Protein AF-A0A5N7CAC2-F1 (afdb_monomer_lite)

Sequence (194 aa):
MDQGLPRIPWSSGRLLSDAQRDRKRRMNRASQLRRREALKNSLKSINNRLFHMEQRCLALLPSPSNSLGACTDTSPFTLNDCANNGTSLCDSLNEILGSVCLFKPSQVCTNDHFNQDALIRGVILGWNVLQHEYFTCPIWSILHRIDALLMAGTAVATRLALLRGIHLLLLTARRVFHRGFAQGELNPQNPIAL

Secondary structure (DSSP, 8-state):
---PPP-PPPTTSPPPPHHHHHHHHHHHHHHHHHHHHHHHHHHHHHHHHHHHHHHHHHHHSPPSSS---------TT-----SS----HHHHHHHHHHGGGG--GGGS---HHHHHHHHHHHHHH-GGGGGGSS---HHHHHHHHHIIIIITTS-HHHHHHHHHHHHHHHHHHHHHHHHHHHTSS---------

Foldseek 3Di:
DDPDDDQDADPVNDGDDPVRVVVVVVVVVVVVVVVVVVVVVVVVVVVVVVVVVVVVVVVPDDDPDDDPDDDDPPDPDPPPPPDDDPPDPVNVLCVLLVCLLVDDPVQADPDVVVVLVQLLCCLPVNNVVQVPDPHDRVLSVSLNVCCVSPPVPHDSVVSSVVSVVSSVVSVVVNVVSVVVVVVPPPDPDDDPDD

Organism: Petromyces alliaceus (NCBI:txid209559)

Radius of gyration: 31.68 Å; chains: 1; bounding box: 83×39×100 Å

Structure (mmCIF, N/CA/C/O backbone):
data_AF-A0A5N7CAC2-F1
#
_entry.id   AF-A0A5N7CAC2-F1
#
loop_
_atom_site.group_PDB
_atom_site.id
_atom_site.type_symbol
_atom_site.label_atom_id
_atom_site.label_alt_id
_atom_site.label_comp_id
_atom_site.label_asym_id
_atom_site.label_entity_id
_atom_site.label_seq_id
_atom_site.pdbx_PDB_ins_code
_atom_site.Cartn_x
_atom_site.Cartn_y
_atom_site.Cartn_z
_atom_site.occupancy
_atom_site.B_iso_or_equiv
_atom_site.auth_seq_id
_atom_site.auth_comp_id
_atom_site.auth_asym_id
_atom_site.auth_atom_id
_atom_site.pdbx_PDB_model_num
ATOM 1 N N . MET A 1 1 ? 46.775 19.445 -46.646 1.00 36.19 1 MET A N 1
ATOM 2 C CA . MET A 1 1 ? 47.399 18.741 -45.508 1.00 36.19 1 MET A CA 1
ATOM 3 C C . MET A 1 1 ? 46.290 18.436 -44.518 1.00 36.19 1 MET A C 1
ATOM 5 O O . MET A 1 1 ? 45.836 19.346 -43.843 1.00 36.19 1 MET A O 1
ATOM 9 N N . ASP A 1 2 ? 45.770 17.211 -44.540 1.00 42.97 2 ASP A N 1
ATOM 10 C CA . ASP A 1 2 ? 44.618 16.802 -43.729 1.00 42.97 2 ASP A CA 1
ATOM 11 C C . ASP A 1 2 ? 45.135 16.254 -42.389 1.00 42.97 2 ASP A C 1
ATOM 13 O O . ASP A 1 2 ? 45.654 15.138 -42.316 1.00 42.97 2 ASP A O 1
ATOM 17 N N . GLN A 1 3 ? 45.129 17.089 -41.345 1.00 45.03 3 GLN A N 1
ATOM 18 C CA . GLN A 1 3 ? 45.574 16.691 -40.008 1.00 45.03 3 GLN A CA 1
ATOM 19 C C . GLN A 1 3 ? 44.473 15.861 -39.337 1.00 45.03 3 GLN A C 1
ATOM 21 O O . GLN A 1 3 ? 43.568 16.382 -38.688 1.00 45.03 3 GLN A O 1
ATOM 26 N N . GLY A 1 4 ? 44.545 14.543 -39.530 1.00 52.53 4 GLY A N 1
ATOM 27 C CA . GLY A 1 4 ? 43.629 13.581 -38.928 1.00 52.53 4 GLY A CA 1
ATOM 28 C C . GLY A 1 4 ? 43.717 13.572 -37.399 1.00 52.53 4 GLY A C 1
ATOM 29 O O . GLY A 1 4 ? 44.775 13.314 -36.828 1.00 52.53 4 GLY A O 1
ATOM 30 N N . LEU A 1 5 ? 42.579 13.811 -36.740 1.00 59.50 5 LEU A N 1
ATOM 31 C CA . LEU A 1 5 ? 42.417 13.714 -35.286 1.00 59.50 5 LEU A CA 1
ATOM 32 C C . LEU A 1 5 ? 42.890 12.347 -34.744 1.00 59.50 5 LEU A C 1
ATOM 34 O O . LEU A 1 5 ? 42.626 11.310 -35.371 1.00 59.50 5 LEU A O 1
ATOM 38 N N . PRO A 1 6 ? 43.534 12.311 -33.561 1.00 63.28 6 PRO A N 1
ATOM 39 C CA . PRO A 1 6 ? 44.072 11.083 -32.986 1.00 63.28 6 PRO A CA 1
ATOM 40 C C . PRO A 1 6 ? 42.948 10.077 -32.698 1.00 63.28 6 PRO A C 1
ATOM 42 O O . PRO A 1 6 ? 41.995 10.350 -31.965 1.00 63.28 6 PRO A O 1
ATOM 45 N N . ARG A 1 7 ? 43.047 8.885 -33.299 1.00 66.00 7 ARG A N 1
ATOM 46 C CA . ARG A 1 7 ? 42.072 7.800 -33.118 1.00 66.00 7 ARG A CA 1
ATOM 47 C C . ARG A 1 7 ? 42.322 7.116 -31.782 1.00 66.00 7 ARG A C 1
ATOM 49 O O . ARG A 1 7 ? 43.309 6.404 -31.631 1.00 66.00 7 ARG A O 1
ATOM 56 N N . ILE A 1 8 ? 41.400 7.294 -30.840 1.00 72.00 8 ILE A N 1
ATOM 57 C CA . ILE A 1 8 ? 41.470 6.637 -29.532 1.00 72.00 8 ILE A CA 1
ATOM 58 C C . ILE A 1 8 ? 41.203 5.130 -29.727 1.00 72.00 8 ILE A C 1
ATOM 60 O O . ILE A 1 8 ? 40.140 4.761 -30.248 1.00 72.00 8 ILE A O 1
ATOM 64 N N . PRO A 1 9 ? 42.150 4.247 -29.362 1.00 72.62 9 PRO A N 1
ATOM 65 C CA . PRO A 1 9 ? 41.950 2.807 -29.440 1.00 72.62 9 PRO A CA 1
ATOM 66 C C . PRO A 1 9 ? 40.891 2.348 -28.434 1.00 72.62 9 PRO A C 1
ATOM 68 O O . PRO A 1 9 ? 40.674 2.961 -27.390 1.00 72.62 9 PRO A O 1
ATOM 71 N N . TRP A 1 10 ? 40.212 1.243 -28.749 1.00 66.19 10 TRP A N 1
ATOM 72 C CA . TRP A 1 10 ? 39.372 0.566 -27.757 1.00 66.19 10 TRP A CA 1
ATOM 73 C C . TRP A 1 10 ? 40.256 0.046 -26.613 1.00 66.19 10 TRP A C 1
ATOM 75 O O . TRP A 1 10 ? 41.458 -0.120 -26.799 1.00 66.19 10 TRP A O 1
ATOM 85 N N . SER A 1 11 ? 39.671 -0.299 -25.463 1.00 63.53 11 SER A N 1
ATOM 86 C CA . SER A 1 11 ? 40.394 -0.849 -24.297 1.00 63.53 11 SER A CA 1
ATOM 87 C C . SER A 1 11 ? 41.274 -2.077 -24.602 1.00 63.53 11 SER A C 1
ATOM 89 O O . SER A 1 11 ? 42.196 -2.373 -23.858 1.00 63.53 11 SER A O 1
ATOM 91 N N . SER A 1 12 ? 41.032 -2.762 -25.725 1.00 73.12 12 SER A N 1
ATOM 92 C CA . SER A 1 12 ? 41.838 -3.872 -26.259 1.00 73.12 12 SER A CA 1
ATOM 93 C C . SER A 1 12 ? 43.066 -3.433 -27.089 1.00 73.12 12 SER A C 1
ATOM 95 O O . SER 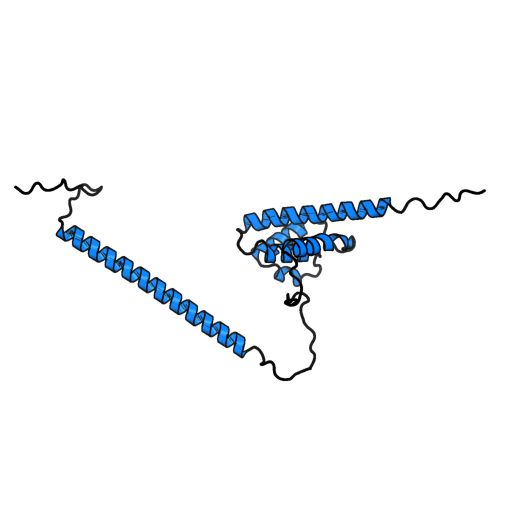A 1 12 ? 43.720 -4.281 -27.688 1.00 73.12 12 SER A O 1
ATOM 97 N N . GLY A 1 13 ? 43.335 -2.134 -27.247 1.00 75.50 13 GLY A N 1
ATOM 98 C CA . GLY A 1 13 ? 44.378 -1.602 -28.142 1.00 75.50 13 GLY A CA 1
ATOM 99 C C . GLY A 1 13 ? 44.017 -1.636 -29.636 1.00 75.50 13 GLY A C 1
ATOM 100 O O . GLY A 1 13 ? 44.745 -1.114 -30.475 1.00 75.50 13 GLY A O 1
ATOM 101 N N . ARG A 1 14 ? 42.866 -2.220 -29.998 1.00 76.56 14 ARG A N 1
ATOM 102 C CA . ARG A 1 14 ? 42.430 -2.373 -31.392 1.00 76.56 14 ARG A CA 1
ATOM 103 C C . ARG A 1 14 ? 41.908 -1.056 -31.973 1.00 76.56 14 ARG A C 1
ATOM 105 O O . ARG A 1 14 ? 40.979 -0.452 -31.429 1.00 76.56 14 ARG A O 1
ATOM 112 N N . LEU A 1 15 ? 42.435 -0.677 -33.137 1.00 79.25 15 LEU A N 1
ATOM 113 C CA . LEU A 1 15 ? 41.953 0.448 -33.938 1.00 79.25 15 LEU A CA 1
ATOM 114 C C . LEU A 1 15 ? 40.985 -0.049 -35.016 1.00 79.25 15 LEU A C 1
ATOM 116 O O . LEU A 1 15 ? 41.337 -0.856 -35.870 1.00 79.25 15 LEU A O 1
ATOM 120 N N . LEU A 1 16 ? 39.743 0.433 -34.970 1.00 74.31 16 LEU A N 1
ATOM 121 C CA . LEU A 1 16 ? 38.757 0.180 -36.020 1.00 74.31 16 LEU A CA 1
ATOM 122 C C . LEU A 1 16 ? 38.851 1.270 -37.091 1.00 74.31 16 LEU A C 1
ATOM 124 O O . LEU A 1 16 ? 38.840 2.469 -36.772 1.00 74.31 16 LEU A O 1
ATOM 128 N N . SER A 1 17 ? 38.860 0.846 -38.356 1.00 83.81 17 SER A N 1
ATOM 129 C CA . SER A 1 17 ? 38.659 1.750 -39.496 1.00 83.81 17 SER A CA 1
ATOM 130 C C . SER A 1 17 ? 37.300 2.453 -39.392 1.00 83.81 17 SER A C 1
ATOM 132 O O . SER A 1 17 ? 36.389 1.971 -38.705 1.00 83.81 17 SER A O 1
ATOM 134 N N . ASP A 1 18 ? 37.141 3.595 -40.063 1.00 81.25 18 ASP A N 1
ATOM 135 C CA . ASP A 1 18 ? 35.872 4.338 -40.006 1.00 81.25 18 ASP A CA 1
ATOM 136 C C . ASP A 1 18 ? 34.727 3.504 -40.582 1.00 81.25 18 ASP A C 1
ATOM 138 O O . ASP A 1 18 ? 33.688 3.368 -39.939 1.00 81.25 18 ASP A O 1
ATOM 142 N N . ALA A 1 19 ? 34.975 2.783 -41.681 1.00 85.62 19 ALA A N 1
ATOM 143 C CA . ALA A 1 19 ? 34.010 1.858 -42.272 1.00 85.62 19 ALA A CA 1
ATOM 144 C C . ALA A 1 19 ? 33.516 0.782 -41.280 1.00 85.62 19 ALA A C 1
ATOM 146 O O . ALA A 1 19 ? 32.321 0.468 -41.225 1.00 85.62 19 ALA A O 1
ATOM 147 N N . GLN A 1 20 ? 34.407 0.227 -40.448 1.00 86.69 20 GLN A N 1
ATOM 148 C CA . GLN A 1 20 ? 34.033 -0.756 -39.424 1.00 86.69 20 GLN A CA 1
ATOM 149 C C . GLN A 1 20 ? 33.243 -0.125 -38.269 1.00 86.69 20 GLN A C 1
ATOM 151 O O . GLN A 1 20 ? 32.284 -0.734 -37.779 1.00 86.69 20 GLN A O 1
ATOM 156 N N . ARG A 1 21 ? 33.608 1.090 -37.837 1.00 84.44 21 ARG A N 1
ATOM 157 C CA . ARG A 1 21 ? 32.850 1.838 -36.820 1.00 84.44 21 ARG A CA 1
ATOM 158 C C . ARG A 1 21 ? 31.453 2.177 -37.317 1.00 84.44 21 ARG A C 1
ATOM 160 O O . ARG A 1 21 ? 30.490 1.956 -36.582 1.00 84.44 21 ARG A O 1
ATOM 167 N N . ASP A 1 22 ? 31.324 2.613 -38.561 1.00 86.62 22 ASP A N 1
ATOM 168 C CA . ASP A 1 22 ? 30.036 2.945 -39.163 1.00 86.62 22 ASP A CA 1
ATOM 169 C C . ASP A 1 22 ? 29.161 1.712 -39.348 1.00 86.62 22 ASP A C 1
ATOM 171 O O . ASP A 1 22 ? 27.967 1.747 -39.039 1.00 86.62 22 ASP A O 1
ATOM 175 N N . ARG A 1 23 ? 29.741 0.573 -39.747 1.00 89.75 23 ARG A N 1
ATOM 176 C CA . ARG A 1 23 ? 29.025 -0.710 -39.757 1.00 89.75 23 ARG A CA 1
ATOM 177 C C . ARG A 1 23 ? 28.530 -1.084 -38.357 1.00 89.75 23 ARG A C 1
ATOM 179 O O . ARG A 1 23 ? 27.358 -1.425 -38.202 1.00 89.75 23 ARG A O 1
ATOM 186 N N . LYS A 1 24 ? 29.371 -0.969 -37.322 1.00 90.75 24 LYS A N 1
ATOM 187 C CA . LYS A 1 24 ? 28.983 -1.255 -35.928 1.00 90.75 24 LYS A CA 1
ATOM 188 C C . LYS A 1 24 ? 27.881 -0.314 -35.435 1.00 90.75 24 LYS A C 1
ATOM 190 O O . LYS A 1 24 ? 26.929 -0.774 -34.809 1.00 90.75 24 LYS A O 1
ATOM 195 N N . ARG A 1 25 ? 27.967 0.982 -35.749 1.00 91.81 25 ARG A N 1
ATOM 196 C CA . ARG A 1 25 ? 26.941 1.984 -35.415 1.00 91.81 25 ARG A CA 1
ATOM 197 C C . ARG A 1 25 ? 25.612 1.662 -36.092 1.00 91.81 25 ARG A C 1
ATOM 199 O O . ARG A 1 25 ? 24.595 1.644 -35.404 1.00 91.81 25 ARG A O 1
ATOM 206 N N . ARG A 1 26 ? 25.615 1.344 -37.392 1.00 94.19 26 ARG A N 1
ATOM 207 C CA . ARG A 1 26 ? 24.411 0.917 -38.130 1.00 94.19 26 ARG A CA 1
ATOM 208 C C . ARG A 1 26 ? 23.778 -0.324 -37.503 1.00 94.19 26 ARG A C 1
ATOM 210 O O . ARG A 1 26 ? 22.580 -0.322 -37.236 1.00 94.19 26 ARG A O 1
ATOM 217 N N . MET A 1 27 ? 24.584 -1.335 -37.183 1.00 92.75 27 MET A N 1
ATOM 218 C CA . MET A 1 27 ? 24.107 -2.554 -36.521 1.00 92.75 27 MET A CA 1
ATOM 219 C C . MET A 1 27 ? 23.530 -2.283 -35.128 1.00 92.75 27 MET A C 1
ATOM 221 O O . MET A 1 27 ? 22.486 -2.834 -34.782 1.00 92.75 27 MET A O 1
ATOM 225 N N . ASN A 1 28 ? 24.167 -1.414 -34.339 1.00 94.88 28 ASN A N 1
ATOM 226 C CA . ASN A 1 28 ? 23.666 -1.034 -33.020 1.00 94.88 28 ASN A CA 1
ATOM 227 C C . ASN A 1 28 ? 22.327 -0.289 -33.133 1.00 94.88 28 ASN A C 1
ATOM 229 O O . ASN A 1 28 ? 21.365 -0.667 -32.471 1.00 94.88 28 ASN A O 1
ATOM 233 N N . ARG A 1 29 ? 22.223 0.684 -34.051 1.00 96.00 29 ARG A N 1
ATOM 234 C CA . ARG A 1 29 ? 20.964 1.392 -34.338 1.00 96.00 29 ARG A CA 1
ATOM 235 C C . ARG A 1 29 ? 19.856 0.416 -34.742 1.00 96.00 29 ARG A C 1
ATOM 237 O O . ARG A 1 29 ? 18.781 0.448 -34.155 1.00 96.00 29 ARG A O 1
ATOM 244 N N . ALA A 1 30 ? 20.128 -0.506 -35.666 1.00 95.44 30 ALA A N 1
ATOM 245 C CA . ALA A 1 30 ? 19.160 -1.519 -36.090 1.00 95.44 30 ALA A CA 1
ATOM 246 C C . ALA A 1 30 ? 18.750 -2.473 -34.951 1.00 95.44 30 ALA A C 1
ATOM 248 O O . ALA A 1 30 ? 17.591 -2.869 -34.851 1.00 95.44 30 ALA A O 1
ATOM 249 N N . SER A 1 31 ? 19.682 -2.849 -34.071 1.00 94.69 31 SER A N 1
ATOM 250 C CA . SER A 1 31 ? 19.390 -3.671 -32.888 1.00 94.69 31 SER A CA 1
ATOM 251 C C . SER A 1 31 ? 18.501 -2.931 -31.884 1.00 94.69 31 SER A C 1
ATOM 253 O O . SER A 1 31 ? 17.497 -3.473 -31.426 1.00 94.69 31 SER A O 1
ATOM 255 N N . GLN A 1 32 ? 18.816 -1.666 -31.594 1.00 95.56 32 GLN A N 1
ATOM 256 C CA . GLN A 1 32 ? 18.012 -0.822 -30.710 1.00 95.56 32 GLN A CA 1
ATOM 257 C C . GLN A 1 32 ? 16.602 -0.596 -31.262 1.00 95.56 32 GLN A C 1
ATOM 259 O O . GLN A 1 32 ? 15.639 -0.703 -30.506 1.00 95.56 32 GLN A O 1
ATOM 264 N N . LEU A 1 33 ? 16.471 -0.351 -32.569 1.00 96.19 33 LEU A N 1
ATOM 265 C CA . LEU A 1 33 ? 15.172 -0.236 -33.234 1.00 96.19 33 LEU A CA 1
ATOM 266 C C . LEU A 1 33 ? 14.353 -1.522 -33.084 1.00 96.19 33 LEU A C 1
ATOM 268 O O . LEU A 1 33 ? 13.213 -1.460 -32.637 1.00 96.19 33 LEU A O 1
ATOM 272 N N . ARG A 1 34 ? 14.950 -2.693 -33.347 1.00 96.38 34 ARG A N 1
ATOM 273 C CA . ARG A 1 34 ? 14.271 -3.988 -33.171 1.00 96.38 34 ARG A CA 1
ATOM 274 C C . ARG A 1 34 ? 13.808 -4.227 -31.736 1.00 96.38 34 ARG A C 1
ATOM 276 O O . ARG A 1 34 ? 12.695 -4.697 -31.536 1.00 96.38 34 ARG A O 1
ATOM 283 N N . ARG A 1 35 ? 14.622 -3.873 -30.735 1.00 95.06 35 ARG A N 1
ATOM 284 C CA . ARG A 1 35 ? 14.230 -3.988 -29.318 1.00 95.06 35 ARG A CA 1
ATOM 285 C C . ARG A 1 35 ? 13.052 -3.080 -28.975 1.00 95.06 35 ARG A C 1
ATOM 287 O O . ARG A 1 35 ? 12.133 -3.522 -28.297 1.00 95.06 35 ARG A O 1
ATOM 294 N N . ARG A 1 36 ? 13.064 -1.833 -29.454 1.00 95.94 36 ARG A N 1
ATOM 295 C CA . ARG A 1 36 ? 11.954 -0.890 -29.243 1.00 95.94 36 ARG A CA 1
ATOM 296 C C . ARG A 1 36 ? 10.669 -1.382 -29.902 1.00 95.94 36 ARG A C 1
ATOM 298 O O . ARG A 1 36 ? 9.622 -1.342 -29.266 1.00 95.94 36 ARG A O 1
ATOM 305 N N . GLU A 1 37 ? 10.759 -1.901 -31.123 1.00 97.12 37 GLU A N 1
ATOM 306 C CA . GLU A 1 37 ? 9.599 -2.446 -31.831 1.00 97.12 37 GLU A CA 1
ATOM 307 C C . GLU A 1 37 ? 9.050 -3.700 -31.137 1.00 97.12 37 GLU A C 1
ATOM 309 O O . GLU A 1 37 ? 7.846 -3.820 -30.938 1.00 97.12 37 GLU A O 1
ATOM 314 N N . ALA A 1 38 ? 9.922 -4.600 -30.668 1.00 96.12 38 ALA A N 1
ATOM 315 C CA . ALA A 1 38 ? 9.511 -5.769 -29.892 1.00 96.12 38 ALA A CA 1
ATOM 316 C C . ALA A 1 38 ? 8.786 -5.376 -28.592 1.00 96.12 38 ALA A C 1
ATOM 318 O O . ALA A 1 38 ? 7.745 -5.949 -28.271 1.00 96.12 38 ALA A O 1
ATOM 319 N N . LEU A 1 39 ? 9.290 -4.367 -27.872 1.00 95.12 39 LEU A N 1
ATOM 320 C CA . LEU A 1 39 ? 8.632 -3.837 -26.674 1.00 95.12 39 LEU A CA 1
ATOM 321 C C . LEU A 1 39 ? 7.270 -3.218 -27.001 1.00 95.12 39 LEU A C 1
ATOM 323 O O . LEU A 1 39 ? 6.287 -3.517 -26.329 1.00 95.12 39 LEU A O 1
ATOM 327 N N . LYS A 1 40 ? 7.188 -2.408 -28.060 1.00 96.94 40 LYS A N 1
ATOM 328 C CA . LYS A 1 40 ? 5.934 -1.805 -28.527 1.00 96.94 40 LYS A CA 1
ATOM 329 C C . LYS A 1 40 ? 4.897 -2.869 -28.896 1.00 96.94 40 LYS A C 1
ATOM 331 O O . LYS A 1 40 ? 3.740 -2.760 -28.498 1.00 96.94 40 LYS A O 1
ATOM 336 N N . ASN A 1 41 ? 5.317 -3.918 -29.600 1.00 96.94 41 ASN A N 1
ATOM 337 C CA . ASN A 1 41 ? 4.456 -5.041 -29.964 1.00 96.94 41 ASN A CA 1
ATOM 338 C C . ASN A 1 41 ? 3.996 -5.832 -28.736 1.00 96.94 41 ASN A C 1
ATOM 340 O O . ASN A 1 41 ? 2.827 -6.208 -28.659 1.00 96.94 41 ASN A O 1
ATOM 344 N N . SER A 1 42 ? 4.877 -6.027 -27.752 1.00 95.50 42 SER A N 1
ATOM 345 C CA . SER A 1 42 ? 4.523 -6.654 -26.475 1.00 95.50 42 SER A CA 1
ATOM 346 C C . SER A 1 42 ? 3.473 -5.836 -25.717 1.00 95.50 42 SER A C 1
ATOM 348 O O . SER A 1 42 ? 2.436 -6.374 -25.338 1.00 95.50 42 SER A O 1
ATOM 350 N N . LEU A 1 43 ? 3.670 -4.518 -25.590 1.00 96.44 43 LEU A N 1
ATOM 351 C CA . LEU A 1 43 ? 2.697 -3.621 -24.954 1.00 96.44 43 LEU A CA 1
ATOM 352 C C . LEU A 1 43 ? 1.347 -3.639 -25.672 1.00 96.44 43 LEU A C 1
ATOM 354 O O . LEU A 1 43 ? 0.310 -3.749 -25.026 1.00 96.44 43 LEU A O 1
ATOM 358 N N . LYS A 1 44 ? 1.352 -3.593 -27.008 1.00 96.25 44 LYS A N 1
ATOM 359 C CA . LYS A 1 44 ? 0.125 -3.692 -27.806 1.00 96.25 44 LYS A CA 1
ATOM 360 C C . LYS A 1 44 ? -0.593 -5.023 -27.570 1.00 96.25 44 LYS A C 1
ATOM 362 O O . LYS A 1 44 ? -1.806 -5.036 -27.403 1.00 96.25 44 LYS A O 1
ATOM 367 N N . SER A 1 45 ? 0.150 -6.129 -27.514 1.00 96.38 45 SER A N 1
ATOM 368 C CA . SER A 1 45 ? -0.399 -7.457 -27.217 1.00 96.38 45 SER A CA 1
ATOM 369 C C . SER A 1 45 ? -1.028 -7.518 -25.822 1.00 96.38 45 SER A C 1
ATOM 371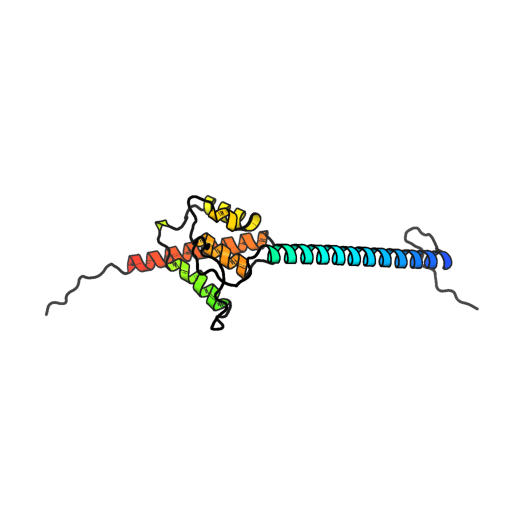 O O . SER A 1 45 ? -2.161 -7.975 -25.679 1.00 96.38 45 SER A O 1
ATOM 373 N N . ILE A 1 46 ? -0.339 -7.000 -24.801 1.00 96.44 46 ILE A N 1
ATOM 374 C CA . ILE A 1 46 ? -0.850 -6.950 -23.425 1.00 96.44 46 ILE A CA 1
ATOM 375 C C . ILE A 1 46 ? -2.108 -6.081 -23.344 1.00 96.44 46 ILE A C 1
ATOM 377 O O . ILE A 1 46 ? -3.107 -6.536 -22.795 1.00 96.44 46 ILE A O 1
ATOM 381 N N . ASN A 1 47 ? -2.101 -4.886 -23.941 1.00 94.88 47 ASN A N 1
ATOM 382 C CA . ASN A 1 47 ? -3.269 -4.003 -23.964 1.00 94.88 47 ASN A CA 1
ATOM 383 C C . ASN A 1 47 ? -4.467 -4.657 -24.657 1.00 94.88 47 ASN A C 1
ATOM 385 O O . ASN A 1 47 ? -5.571 -4.617 -24.128 1.00 94.88 47 ASN A O 1
ATOM 389 N N . ASN A 1 48 ? -4.252 -5.324 -25.794 1.00 95.19 48 ASN A N 1
ATOM 390 C CA . ASN A 1 48 ? -5.320 -6.049 -26.481 1.00 95.19 48 ASN A CA 1
ATOM 391 C C . ASN A 1 48 ? -5.883 -7.183 -25.615 1.00 95.19 48 ASN A C 1
ATOM 393 O O . ASN A 1 48 ? -7.093 -7.389 -25.568 1.00 95.19 48 ASN A O 1
ATOM 397 N N . ARG A 1 49 ? -5.017 -7.921 -24.909 1.00 95.94 49 ARG A N 1
ATOM 398 C CA . ARG A 1 49 ? -5.455 -8.969 -23.979 1.00 95.94 49 ARG A CA 1
ATOM 399 C C . ARG A 1 49 ? -6.271 -8.386 -22.830 1.00 95.94 49 ARG A C 1
ATOM 401 O O . ARG A 1 49 ? -7.308 -8.953 -22.510 1.00 95.94 49 ARG A O 1
ATOM 408 N N . LEU A 1 50 ? -5.830 -7.272 -22.247 1.00 94.94 50 LEU A N 1
ATOM 409 C CA . LEU A 1 50 ? -6.544 -6.589 -21.170 1.00 94.94 50 LEU A CA 1
ATOM 410 C C . LEU A 1 50 ? -7.918 -6.118 -21.641 1.00 94.94 50 LEU A C 1
ATOM 412 O O . LEU A 1 50 ? -8.909 -6.467 -21.012 1.00 94.94 50 LEU A O 1
ATOM 416 N N . PHE A 1 51 ? -7.981 -5.462 -22.800 1.00 94.69 51 PHE A N 1
ATOM 417 C CA . PHE A 1 51 ? -9.238 -5.057 -23.423 1.00 94.69 51 PHE A CA 1
ATOM 418 C C . PHE A 1 51 ? -10.188 -6.248 -23.621 1.00 94.69 51 PHE A C 1
ATOM 420 O O . PHE A 1 51 ? -11.356 -6.183 -23.259 1.00 94.69 51 PHE A O 1
ATOM 427 N N . HIS A 1 52 ? -9.700 -7.385 -24.127 1.00 92.25 52 HIS A N 1
ATOM 428 C CA . HIS A 1 52 ? -10.538 -8.578 -24.272 1.00 92.25 52 HIS A CA 1
ATOM 429 C C . HIS A 1 52 ? -11.008 -9.166 -22.937 1.00 92.25 52 HIS A C 1
ATOM 431 O O . HIS A 1 52 ? -12.135 -9.654 -22.861 1.00 92.25 52 HIS A O 1
ATOM 437 N N . MET A 1 53 ? -10.166 -9.157 -21.900 1.00 91.25 53 MET A N 1
ATOM 438 C CA . MET A 1 53 ? -10.577 -9.589 -20.562 1.00 91.25 53 MET A CA 1
ATOM 439 C C . MET A 1 53 ? -11.655 -8.662 -20.001 1.00 91.25 53 MET A C 1
ATOM 441 O O . MET A 1 53 ? -12.663 -9.153 -19.510 1.00 91.25 53 MET A O 1
ATOM 445 N N . GLU A 1 54 ? -11.479 -7.349 -20.138 1.00 89.25 54 GLU A N 1
ATOM 446 C CA . GLU A 1 54 ? -12.451 -6.342 -19.713 1.00 89.25 54 GLU A CA 1
ATOM 447 C C . GLU A 1 54 ? -13.799 -6.543 -20.411 1.00 89.25 54 GLU A C 1
ATOM 449 O O . GLU A 1 54 ? -14.821 -6.664 -19.743 1.00 89.25 54 GLU A O 1
ATOM 454 N N . GLN A 1 55 ? -13.802 -6.700 -21.738 1.00 89.19 55 GLN A N 1
ATOM 455 C CA . GLN A 1 55 ? -15.022 -6.976 -22.502 1.00 89.19 55 GLN A CA 1
ATOM 456 C C . GLN A 1 55 ? -15.717 -8.267 -22.051 1.00 89.19 55 GLN A C 1
ATOM 458 O O . GLN A 1 55 ? -16.941 -8.313 -21.966 1.00 89.19 55 GLN A O 1
ATOM 463 N N . ARG A 1 56 ? -14.955 -9.319 -21.720 1.00 89.56 56 ARG A N 1
ATOM 464 C CA . ARG A 1 56 ? -15.527 -10.563 -21.182 1.00 89.56 56 ARG A CA 1
ATOM 465 C C . ARG A 1 56 ? -16.119 -10.370 -19.792 1.00 89.56 56 ARG A C 1
ATOM 467 O O . ARG A 1 56 ? -17.205 -10.872 -19.545 1.00 89.56 56 ARG A O 1
ATOM 474 N N . CYS A 1 57 ? -15.440 -9.646 -18.905 1.00 83.06 57 CYS A N 1
ATOM 475 C CA . CYS A 1 57 ? -15.972 -9.333 -17.582 1.00 83.06 57 CYS A CA 1
ATOM 476 C C . CYS A 1 57 ? -17.262 -8.511 -17.687 1.00 83.06 57 CYS A C 1
ATOM 478 O O . CYS A 1 57 ? -18.238 -8.838 -17.022 1.00 83.06 57 CYS A O 1
ATOM 480 N N . LEU A 1 58 ? -17.296 -7.507 -18.568 1.00 83.12 58 LEU A N 1
ATOM 481 C CA . LEU A 1 58 ? -18.492 -6.702 -18.821 1.00 83.12 58 LEU A CA 1
ATOM 482 C C . LEU A 1 58 ? -19.644 -7.532 -19.400 1.00 83.12 58 LEU A C 1
ATOM 484 O O . LEU A 1 58 ? -20.783 -7.327 -19.006 1.00 83.12 58 LEU A O 1
ATOM 488 N N . ALA A 1 59 ? -19.365 -8.501 -20.276 1.00 80.56 59 ALA A N 1
ATOM 489 C CA . ALA A 1 59 ? -20.387 -9.397 -20.822 1.00 80.56 59 ALA A CA 1
ATOM 490 C C . ALA A 1 59 ? -20.965 -10.382 -19.786 1.00 80.56 59 ALA A C 1
ATOM 492 O O . ALA A 1 59 ? -22.068 -10.890 -19.973 1.00 80.56 59 ALA A O 1
ATOM 493 N N . LEU A 1 60 ? -20.218 -10.676 -18.718 1.00 82.06 60 LEU A N 1
ATOM 494 C CA . LEU A 1 60 ? -20.672 -11.519 -17.608 1.00 82.06 60 LEU A CA 1
ATOM 495 C C . LEU A 1 60 ? -21.435 -10.726 -16.539 1.00 82.06 60 LEU A C 1
ATOM 497 O O . LEU A 1 60 ? -22.108 -11.331 -15.705 1.00 82.06 60 LEU A O 1
ATOM 501 N N . LEU A 1 61 ? -21.342 -9.394 -16.554 1.00 69.38 61 LEU A N 1
ATOM 502 C CA . LEU A 1 61 ? -22.155 -8.545 -15.695 1.00 69.38 61 LEU A CA 1
ATOM 503 C C . LEU A 1 61 ? -23.562 -8.427 -16.305 1.00 69.38 61 LEU A C 1
ATOM 505 O O . LEU A 1 61 ? -23.694 -8.068 -17.477 1.00 69.38 61 LEU A O 1
ATOM 509 N N . PRO A 1 62 ? -24.632 -8.725 -15.549 1.00 57.69 62 PRO A N 1
ATOM 510 C CA . PRO A 1 62 ? -25.989 -8.536 -16.040 1.00 57.69 62 PRO A CA 1
ATOM 511 C C . PRO A 1 62 ? -26.242 -7.051 -16.338 1.00 57.69 62 PRO A C 1
ATOM 513 O O . PRO A 1 62 ? -25.912 -6.175 -15.538 1.00 57.69 62 PRO A O 1
ATOM 516 N N . SER A 1 63 ? -26.827 -6.771 -17.507 1.00 52.88 63 SER A N 1
ATOM 517 C CA . SER A 1 63 ? -27.229 -5.420 -17.913 1.00 52.88 63 SER A CA 1
ATOM 518 C C . SER A 1 63 ? -28.209 -4.829 -16.885 1.00 52.88 63 SER A C 1
ATOM 520 O O . SER A 1 63 ? -29.107 -5.552 -16.439 1.00 52.88 63 SER A O 1
ATOM 522 N N . PRO A 1 64 ? -28.101 -3.539 -16.512 1.00 52.97 64 PRO A N 1
ATOM 523 C CA . PRO A 1 64 ? -29.001 -2.906 -15.559 1.00 52.97 64 PRO A CA 1
ATOM 524 C C . PRO A 1 64 ? -30.339 -2.584 -16.239 1.00 52.97 64 PRO A C 1
ATOM 526 O O . PRO A 1 64 ? -30.673 -1.432 -16.494 1.00 52.97 64 PRO A O 1
ATOM 529 N N . SER A 1 65 ? -31.126 -3.609 -16.550 1.00 48.88 65 SER A N 1
ATOM 530 C CA . SER A 1 65 ? -32.549 -3.439 -16.818 1.00 48.88 65 SER 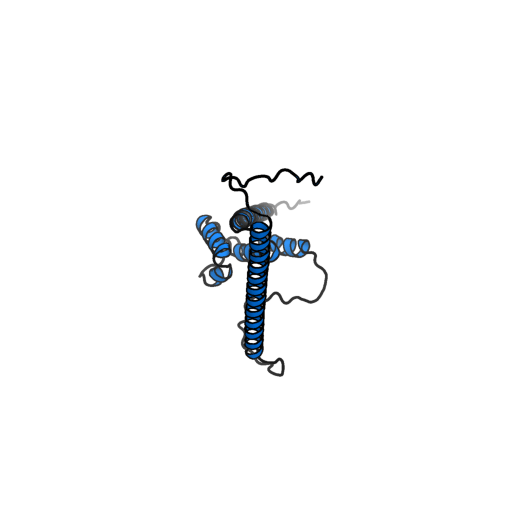A CA 1
ATOM 531 C C . SER A 1 65 ? -33.334 -4.600 -16.221 1.00 48.88 65 SER A C 1
ATOM 533 O O . SER A 1 65 ? -33.374 -5.696 -16.773 1.00 48.88 65 SER A O 1
ATOM 535 N N . ASN A 1 66 ? -33.993 -4.271 -15.111 1.00 48.75 66 ASN A N 1
ATOM 536 C CA . ASN A 1 66 ? -35.114 -4.961 -14.480 1.00 48.75 66 ASN A CA 1
ATOM 537 C C . ASN A 1 66 ? -34.825 -6.295 -13.777 1.00 48.75 66 ASN A C 1
ATOM 539 O O . ASN A 1 66 ? -35.209 -7.354 -14.257 1.00 48.75 66 ASN A O 1
ATOM 543 N N . SER A 1 67 ? -34.336 -6.218 -12.538 1.00 41.00 67 SER A N 1
ATOM 544 C CA . SER A 1 67 ? -34.835 -7.107 -11.480 1.00 41.00 67 SER A CA 1
ATOM 545 C C . SER A 1 67 ? -34.615 -6.496 -10.097 1.00 41.00 67 SER A C 1
ATOM 547 O O . SER A 1 67 ? -33.571 -6.653 -9.468 1.00 41.00 67 SER A O 1
ATOM 549 N N . LEU A 1 68 ? -35.652 -5.814 -9.614 1.00 47.22 68 LEU A N 1
ATOM 550 C CA . LEU A 1 68 ? -35.956 -5.733 -8.193 1.00 47.22 68 LEU A CA 1
ATOM 551 C C . LEU A 1 68 ? -36.247 -7.175 -7.735 1.00 47.22 68 LEU A C 1
ATOM 553 O O . LEU A 1 68 ? -37.314 -7.709 -8.021 1.00 47.22 68 LEU A O 1
ATOM 557 N N . GLY A 1 69 ? -35.268 -7.848 -7.133 1.00 36.09 69 GLY A N 1
ATOM 558 C CA . GLY A 1 69 ? -35.400 -9.251 -6.739 1.00 36.09 69 GLY A CA 1
ATOM 559 C C . GLY A 1 69 ? -34.179 -9.722 -5.966 1.00 36.09 69 GLY A C 1
ATOM 560 O O . GLY A 1 69 ? -33.092 -9.841 -6.515 1.00 36.09 69 GLY A O 1
ATOM 561 N N . ALA A 1 70 ? -34.375 -9.919 -4.671 1.00 44.59 70 ALA A N 1
ATOM 562 C CA . ALA A 1 70 ? -33.368 -10.198 -3.668 1.00 44.59 70 ALA A CA 1
ATOM 563 C C . ALA A 1 70 ? -32.521 -11.458 -3.924 1.00 44.59 70 ALA A C 1
ATOM 565 O O . ALA A 1 70 ? -33.050 -12.540 -4.155 1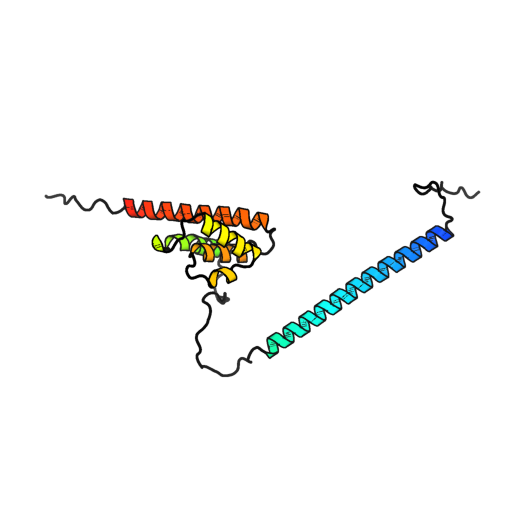.00 44.59 70 ALA A O 1
ATOM 566 N N . CYS A 1 71 ? -31.219 -11.327 -3.690 1.00 32.09 71 CYS A N 1
ATOM 567 C CA . CYS A 1 71 ? -30.460 -12.264 -2.867 1.00 32.09 71 CYS A CA 1
ATOM 568 C C . CYS A 1 71 ? -29.313 -11.480 -2.218 1.00 32.09 71 CYS A C 1
ATOM 570 O O . CYS A 1 71 ? -28.362 -11.041 -2.862 1.00 32.09 71 CYS A O 1
ATOM 572 N N . THR A 1 72 ? -29.496 -11.206 -0.932 1.00 47.16 72 THR A N 1
ATOM 573 C CA . THR A 1 72 ? -28.535 -10.567 -0.043 1.00 47.16 72 THR A CA 1
ATOM 574 C C . THR A 1 72 ? -27.352 -11.499 0.169 1.00 47.16 72 THR A C 1
ATOM 576 O O . THR A 1 72 ? -27.476 -12.453 0.920 1.00 47.16 72 THR A O 1
ATOM 579 N N . ASP A 1 73 ? -26.230 -11.198 -0.472 1.00 34.41 73 ASP A N 1
ATOM 580 C CA . ASP A 1 73 ? -24.884 -11.561 -0.009 1.00 34.41 73 ASP A CA 1
ATOM 581 C C . ASP A 1 73 ? -23.916 -10.448 -0.441 1.00 34.41 73 ASP A C 1
ATOM 583 O O . ASP A 1 73 ? -22.886 -10.639 -1.087 1.00 34.41 73 ASP A O 1
ATOM 587 N N . THR A 1 74 ? -24.298 -9.210 -0.121 1.00 38.59 74 THR A N 1
ATOM 588 C CA . THR A 1 74 ? -23.422 -8.050 -0.255 1.00 38.59 74 THR A CA 1
ATOM 589 C C . THR A 1 74 ? -22.487 -8.035 0.945 1.00 38.59 74 THR A C 1
ATOM 591 O O . THR A 1 74 ? -22.860 -7.648 2.050 1.00 38.59 74 THR A O 1
ATOM 594 N N . SER A 1 75 ? -21.258 -8.487 0.702 1.00 44.28 75 SER A N 1
ATOM 595 C CA . SER A 1 75 ? -20.089 -8.199 1.532 1.00 44.28 75 SER A CA 1
ATOM 596 C C . SER A 1 75 ? -20.132 -6.745 2.039 1.00 44.28 75 SER A C 1
ATOM 598 O O . SER A 1 75 ? -20.323 -5.837 1.227 1.00 44.28 75 SER A O 1
ATOM 600 N N . PRO A 1 76 ? -19.929 -6.478 3.341 1.00 40.94 76 PRO A N 1
ATOM 601 C CA . PRO A 1 76 ? -20.147 -5.158 3.939 1.00 40.94 76 PRO A CA 1
ATOM 602 C C . PRO A 1 76 ? -19.088 -4.097 3.568 1.00 40.94 76 PRO A C 1
ATOM 604 O O . PRO A 1 76 ? -18.942 -3.102 4.270 1.00 40.94 76 PRO A O 1
ATOM 607 N N . PHE A 1 77 ? -18.330 -4.275 2.480 1.00 39.56 77 PHE A N 1
ATOM 608 C CA . PHE A 1 77 ? -17.197 -3.410 2.131 1.00 39.56 77 PHE A CA 1
ATOM 609 C C . PHE A 1 77 ? -17.174 -2.929 0.676 1.00 39.56 77 PHE A C 1
ATOM 611 O O . PHE A 1 77 ? -16.109 -2.582 0.162 1.00 39.56 77 PHE A O 1
ATOM 618 N N . THR A 1 78 ? -18.319 -2.846 -0.005 1.00 38.66 78 THR A N 1
ATOM 619 C CA . THR A 1 78 ? -18.379 -2.038 -1.229 1.00 38.66 78 THR A CA 1
ATOM 620 C C . THR A 1 78 ? -18.330 -0.565 -0.852 1.00 38.66 78 THR A C 1
ATOM 622 O O . THR A 1 78 ? -19.303 0.003 -0.362 1.00 38.66 78 THR A O 1
ATOM 625 N N . LEU A 1 79 ? -17.162 0.029 -1.086 1.00 47.75 79 LEU A N 1
ATOM 626 C CA . LEU A 1 79 ? -16.908 1.460 -1.127 1.00 47.75 79 LEU A CA 1
ATOM 627 C C . LEU A 1 79 ? -17.765 2.067 -2.249 1.00 47.75 79 LEU A C 1
ATOM 629 O O . LEU A 1 79 ? -17.302 2.246 -3.370 1.00 47.75 79 LEU A O 1
ATOM 633 N N . ASN A 1 80 ? -19.045 2.285 -1.969 1.00 46.09 80 ASN A N 1
ATOM 634 C CA . ASN A 1 80 ? -19.962 2.965 -2.869 1.00 46.09 80 ASN A CA 1
ATOM 635 C C . ASN A 1 80 ? -20.756 4.018 -2.099 1.00 46.09 80 ASN A C 1
ATOM 637 O O . ASN A 1 80 ? -21.979 3.984 -2.064 1.00 46.09 80 ASN A O 1
ATOM 641 N N . ASP A 1 81 ? -20.018 4.948 -1.497 1.00 41.78 81 ASP A N 1
ATOM 642 C CA . ASP A 1 81 ? -20.527 6.279 -1.174 1.00 41.78 81 ASP A CA 1
ATOM 643 C C . ASP A 1 81 ? -19.748 7.295 -2.013 1.00 41.78 81 ASP A C 1
ATOM 645 O O . ASP A 1 81 ? -18.945 8.101 -1.551 1.00 41.78 81 ASP A O 1
ATOM 649 N N . CYS A 1 82 ? -19.959 7.200 -3.325 1.00 39.34 82 CYS A N 1
ATOM 650 C CA . CYS A 1 82 ? -19.589 8.232 -4.283 1.00 39.34 82 CYS A CA 1
ATOM 651 C C . CYS A 1 82 ? -20.745 9.238 -4.396 1.00 39.34 82 CYS A C 1
ATOM 653 O O . CYS A 1 82 ? -21.249 9.467 -5.492 1.00 39.34 82 CYS A O 1
ATOM 655 N N . ALA A 1 83 ? -21.225 9.793 -3.282 1.00 43.09 83 ALA A N 1
ATOM 656 C CA . ALA A 1 83 ? -22.176 10.897 -3.308 1.00 43.09 83 ALA A CA 1
ATOM 657 C C . ALA A 1 83 ? -22.161 11.673 -1.983 1.00 43.09 83 ALA A C 1
ATOM 659 O O . ALA A 1 83 ? -22.763 11.262 -0.999 1.00 43.09 83 ALA A O 1
ATOM 660 N N . ASN A 1 84 ? -21.569 12.867 -2.057 1.00 44.84 84 ASN A N 1
ATOM 661 C CA . ASN A 1 84 ? -21.773 14.032 -1.192 1.00 44.84 84 ASN A CA 1
ATOM 662 C C . ASN A 1 84 ? -20.738 14.291 -0.086 1.00 44.84 84 ASN A C 1
ATOM 664 O O . ASN A 1 84 ? -20.662 13.615 0.932 1.00 44.84 84 ASN A O 1
ATOM 668 N N . ASN A 1 85 ? -20.077 15.436 -0.287 1.00 43.97 85 ASN A N 1
ATOM 669 C CA . ASN A 1 85 ? -19.236 16.217 0.617 1.00 43.97 85 ASN A CA 1
ATOM 670 C C . ASN A 1 85 ? -17.774 15.777 0.650 1.00 43.97 85 ASN A C 1
ATOM 672 O O . ASN A 1 85 ? -17.443 14.670 1.054 1.00 43.97 85 ASN A O 1
ATOM 676 N N . GLY A 1 86 ? -16.899 16.685 0.207 1.00 48.00 86 GLY A N 1
ATOM 677 C CA . GLY A 1 86 ? -15.449 16.525 0.180 1.00 48.00 86 GLY A CA 1
ATOM 678 C C . GLY A 1 86 ? -14.853 16.388 1.575 1.00 48.00 86 GLY A C 1
ATOM 679 O O . GLY A 1 86 ? -14.206 17.306 2.067 1.00 48.00 86 GLY A O 1
ATOM 680 N N . THR A 1 87 ? -15.065 15.237 2.201 1.00 58.59 87 THR A N 1
ATOM 681 C CA . THR A 1 87 ? -14.258 14.786 3.322 1.00 58.59 87 THR A CA 1
ATOM 682 C C . THR A 1 87 ? -12.855 14.577 2.778 1.00 58.59 87 THR A C 1
ATOM 684 O O . THR A 1 87 ? -12.615 13.815 1.839 1.00 58.59 87 THR A O 1
ATOM 687 N N . SER A 1 88 ? -11.922 15.367 3.294 1.00 79.44 88 SER A N 1
ATOM 688 C CA . SER A 1 88 ? -10.518 15.211 2.954 1.00 79.44 88 SER A CA 1
ATOM 689 C C . SER A 1 88 ? -10.069 13.801 3.357 1.00 79.44 88 SER A C 1
ATOM 691 O O . SER A 1 88 ? -10.632 13.203 4.273 1.00 79.44 88 SER A O 1
ATOM 693 N N . LEU A 1 89 ? -9.025 13.261 2.723 1.00 79.06 89 LEU A N 1
ATOM 694 C CA . LEU A 1 89 ? -8.421 11.981 3.132 1.00 79.06 89 LEU A CA 1
ATOM 695 C C . LEU A 1 89 ? -8.164 11.923 4.653 1.00 79.06 89 LEU A C 1
ATOM 697 O O . LEU A 1 89 ? -8.302 10.870 5.272 1.00 79.06 89 LEU A O 1
ATOM 701 N N . CYS A 1 90 ? -7.823 13.064 5.256 1.00 80.62 90 CYS A N 1
ATOM 702 C CA . CYS A 1 90 ? -7.647 13.213 6.695 1.00 80.62 90 CYS A CA 1
ATOM 703 C C . CYS A 1 90 ? -8.936 12.951 7.483 1.00 80.62 90 CYS A C 1
ATOM 705 O O . CYS A 1 90 ? -8.877 12.284 8.510 1.00 80.62 90 CYS A O 1
ATOM 707 N N . ASP A 1 91 ? -10.088 13.420 7.007 1.00 81.06 91 ASP A N 1
ATOM 708 C CA . ASP A 1 91 ? -11.380 13.192 7.661 1.00 81.06 91 ASP A CA 1
ATOM 709 C C . ASP A 1 91 ? -11.748 11.707 7.626 1.00 81.06 91 ASP A C 1
ATOM 711 O O . ASP A 1 91 ? -12.105 11.136 8.656 1.00 81.06 91 ASP A O 1
ATOM 715 N N . SER A 1 92 ? -11.538 11.042 6.484 1.00 82.38 92 SER A N 1
ATOM 716 C CA . SER A 1 92 ? -11.748 9.595 6.366 1.00 82.38 92 SER A CA 1
ATOM 717 C C . SER A 1 92 ? -10.817 8.803 7.288 1.00 82.38 92 SER A C 1
ATOM 719 O O . SER A 1 92 ? -11.241 7.847 7.936 1.00 82.38 92 SER A O 1
ATOM 721 N N . LEU A 1 93 ? -9.542 9.191 7.380 1.00 84.62 93 LEU A N 1
ATOM 722 C CA . LEU A 1 93 ? -8.590 8.550 8.289 1.00 84.62 93 LEU A CA 1
ATOM 723 C C . LEU A 1 93 ? -8.957 8.789 9.755 1.00 84.62 93 LEU A C 1
ATOM 725 O O . LEU A 1 93 ? -8.873 7.857 10.551 1.00 84.62 93 LEU A O 1
ATOM 729 N N . ASN A 1 94 ? -9.393 9.995 10.113 1.00 86.75 94 ASN A N 1
ATOM 730 C CA . ASN A 1 94 ? -9.826 10.321 11.469 1.00 86.75 94 ASN A CA 1
ATOM 731 C C . ASN A 1 94 ? -11.060 9.514 11.873 1.00 86.75 94 ASN A C 1
ATOM 733 O O . ASN A 1 94 ? -11.100 8.989 12.983 1.00 86.75 94 ASN A O 1
ATOM 737 N N . GLU A 1 95 ? -12.031 9.356 10.975 1.00 87.06 95 GLU A N 1
ATOM 738 C CA . GLU A 1 95 ? -13.207 8.519 11.210 1.00 87.06 95 GLU A CA 1
ATOM 739 C C . GLU A 1 95 ? -12.811 7.045 11.403 1.00 87.06 95 GLU A C 1
ATOM 741 O O . GLU A 1 95 ? -13.205 6.398 12.378 1.00 87.06 95 GLU A O 1
ATOM 746 N N . ILE A 1 96 ? -11.952 6.526 10.518 1.00 86.25 96 ILE A N 1
ATOM 747 C CA . ILE A 1 96 ? -11.450 5.149 10.588 1.00 86.25 96 ILE A CA 1
ATOM 748 C C . ILE A 1 96 ? -10.696 4.908 11.900 1.00 86.25 96 ILE A C 1
ATOM 750 O O . ILE A 1 96 ? -10.962 3.921 12.586 1.00 86.25 96 ILE A O 1
ATOM 754 N N . LEU A 1 97 ? -9.774 5.795 12.272 1.00 86.00 97 LEU A N 1
ATOM 755 C CA . LEU A 1 97 ? -8.997 5.673 13.505 1.00 86.00 97 LEU A CA 1
ATOM 756 C C . LEU A 1 97 ? -9.880 5.860 14.747 1.00 86.00 97 LEU A C 1
ATOM 758 O O . LEU A 1 97 ? -9.729 5.119 15.718 1.00 86.00 97 LEU A O 1
ATOM 762 N N . GLY A 1 98 ? -10.835 6.792 14.702 1.00 83.75 98 GLY A N 1
ATOM 763 C CA . GLY A 1 98 ? -11.786 7.059 15.781 1.00 83.75 98 GLY A CA 1
ATOM 764 C C . GLY A 1 98 ? -12.711 5.878 16.079 1.00 83.75 98 GLY A C 1
ATOM 765 O O . GLY A 1 98 ? -13.064 5.650 17.238 1.00 83.75 98 GLY A O 1
ATOM 766 N N . SER A 1 99 ? -13.027 5.058 15.070 1.00 86.69 99 SER A N 1
ATOM 767 C CA . SER A 1 99 ? -13.868 3.864 15.242 1.00 86.69 99 SER A CA 1
ATOM 768 C C . SER A 1 99 ? -13.304 2.843 16.246 1.00 86.69 99 SER A C 1
ATOM 770 O O . SER A 1 99 ? -14.068 2.083 16.842 1.00 86.69 99 SER A O 1
ATOM 772 N N . VAL A 1 100 ? -11.992 2.872 16.529 1.00 87.31 100 VAL A N 1
ATOM 773 C CA . VAL A 1 100 ? -11.347 2.003 17.534 1.00 87.31 100 VAL A CA 1
ATOM 774 C C . VAL A 1 100 ? -11.934 2.166 18.933 1.00 87.31 100 VAL A C 1
ATOM 776 O O . VAL A 1 100 ? -11.973 1.195 19.695 1.00 87.31 100 VAL A O 1
ATOM 779 N N . CYS A 1 101 ? -12.420 3.360 19.272 1.00 80.88 101 CYS A N 1
ATOM 780 C CA . CYS A 1 101 ? -13.023 3.638 20.574 1.00 80.88 101 CYS A CA 1
ATOM 781 C C . CYS A 1 101 ? -14.342 2.878 20.795 1.00 80.88 101 CYS A C 1
ATOM 783 O O . CYS A 1 101 ? -14.757 2.703 21.938 1.00 80.88 101 CYS A O 1
ATOM 785 N N . LEU A 1 102 ? -14.982 2.389 19.728 1.00 83.62 102 LEU A N 1
ATOM 786 C CA . LEU A 1 102 ? -16.273 1.700 19.791 1.00 83.62 102 LEU A CA 1
ATOM 787 C C . LEU A 1 102 ? -16.144 0.184 20.026 1.00 83.62 102 LEU A C 1
ATOM 789 O O . LEU A 1 102 ? -17.141 -0.490 20.288 1.00 83.62 102 LEU A O 1
ATOM 793 N N . PHE A 1 103 ? -14.937 -0.389 19.946 1.00 85.62 103 PHE A N 1
ATOM 794 C CA . PHE A 1 103 ? -14.757 -1.842 20.027 1.00 85.62 103 PHE A CA 1
ATOM 795 C C . PHE A 1 103 ? -14.684 -2.371 21.462 1.00 85.62 103 PHE A C 1
ATOM 797 O O . PHE A 1 103 ? -13.768 -2.045 22.228 1.00 85.62 103 PHE A O 1
ATOM 804 N N . LYS A 1 104 ? -15.570 -3.322 21.787 1.00 83.19 104 LYS A N 1
ATOM 805 C CA . LYS A 1 104 ? -15.621 -3.986 23.101 1.00 83.19 104 LYS A CA 1
ATOM 806 C C . LYS A 1 104 ? -14.328 -4.748 23.416 1.00 83.19 104 LYS A C 1
ATOM 808 O O . LYS A 1 104 ? -13.794 -5.374 22.496 1.00 83.19 104 LYS A O 1
ATOM 813 N N . PRO A 1 105 ? -13.851 -4.772 24.686 1.00 81.94 105 PRO A N 1
ATOM 814 C CA . PRO A 1 105 ? -12.683 -5.529 25.172 1.00 81.94 105 PRO A CA 1
ATOM 815 C C . PRO A 1 105 ? -12.514 -6.910 24.537 1.00 81.94 105 PRO A C 1
ATOM 817 O O . PRO A 1 105 ? -11.464 -7.177 23.953 1.00 81.94 105 PRO A O 1
ATOM 820 N N . SER A 1 106 ? -13.584 -7.704 24.557 1.00 83.31 106 SER A N 1
ATOM 821 C CA . SER A 1 106 ? -13.647 -9.091 24.090 1.00 83.31 106 SER A CA 1
ATOM 822 C C . SER A 1 106 ? -13.485 -9.290 22.582 1.00 83.31 106 SER A C 1
ATOM 824 O O . SER A 1 106 ? -13.168 -10.393 22.156 1.00 83.31 106 SER A O 1
ATOM 826 N N . GLN A 1 107 ? -13.696 -8.254 21.768 1.00 86.44 107 GLN A N 1
ATOM 827 C CA . GLN A 1 107 ? -13.639 -8.367 20.307 1.00 86.44 107 GLN A CA 1
ATOM 828 C C . GLN A 1 107 ? -12.237 -8.129 19.740 1.00 86.44 107 GLN A C 1
ATOM 830 O O . GLN A 1 107 ? -11.995 -8.413 18.574 1.00 86.44 107 GLN A O 1
ATOM 835 N N . VAL A 1 108 ? -11.307 -7.588 20.530 1.00 89.75 108 VAL A N 1
ATOM 836 C CA . VAL A 1 108 ? -9.973 -7.227 20.036 1.00 89.75 108 VAL A CA 1
ATOM 837 C C . VAL A 1 108 ? -8.950 -8.261 20.466 1.00 89.75 108 VAL A C 1
ATOM 839 O O . VAL A 1 108 ? -8.759 -8.501 21.657 1.00 89.75 108 VAL A O 1
ATOM 842 N N . CYS A 1 109 ? -8.229 -8.797 19.486 1.00 89.81 109 CYS A N 1
ATOM 843 C CA . CYS A 1 109 ? -7.095 -9.673 19.725 1.00 89.81 109 CYS A CA 1
ATOM 844 C C . CYS A 1 109 ? -5.963 -8.916 20.430 1.00 89.81 109 CYS A C 1
ATOM 846 O O . CYS A 1 109 ? -5.392 -7.968 19.888 1.00 89.81 109 CYS A O 1
ATOM 848 N N . THR A 1 110 ? -5.605 -9.352 21.634 1.00 89.12 110 THR A N 1
ATOM 849 C CA . THR A 1 110 ? -4.436 -8.855 22.375 1.00 89.12 110 THR A CA 1
ATOM 850 C C . THR A 1 110 ? -3.212 -9.754 22.224 1.00 89.12 110 THR A C 1
ATOM 852 O O . THR A 1 110 ? -2.125 -9.361 22.643 1.00 89.12 110 THR A O 1
ATOM 855 N N . ASN A 1 111 ? -3.369 -10.938 21.622 1.00 91.06 111 ASN A N 1
ATOM 856 C CA . ASN A 1 111 ? -2.273 -11.867 21.394 1.00 91.06 111 ASN A CA 1
ATOM 857 C C . ASN A 1 111 ? -1.383 -11.355 20.257 1.00 91.06 111 ASN A C 1
ATOM 859 O O . ASN A 1 111 ? -1.805 -11.244 19.106 1.00 91.06 111 ASN A O 1
ATOM 863 N N . ASP A 1 112 ? -0.139 -11.036 20.598 1.00 91.75 112 ASP A N 1
ATOM 864 C CA . ASP A 1 112 ? 0.782 -10.405 19.665 1.00 91.75 112 ASP A CA 1
ATOM 865 C C . ASP A 1 112 ? 1.178 -11.313 18.498 1.00 91.75 112 ASP A C 1
ATOM 867 O O . ASP A 1 112 ? 1.311 -10.835 17.375 1.00 91.75 112 ASP A O 1
ATOM 871 N N . HIS A 1 113 ? 1.289 -12.620 18.741 1.00 92.94 113 HIS A N 1
ATOM 872 C CA . HIS A 1 113 ? 1.684 -13.584 17.720 1.00 92.94 113 HIS A CA 1
ATOM 873 C C . HIS A 1 113 ? 0.614 -13.713 16.630 1.00 92.94 113 HIS A C 1
ATOM 875 O O . HIS A 1 113 ? 0.925 -13.597 15.447 1.00 92.94 113 HIS A O 1
ATOM 881 N N . PHE A 1 114 ? -0.658 -13.840 17.025 1.00 91.50 114 PHE A N 1
ATOM 882 C CA . PHE A 1 114 ? -1.777 -13.849 16.076 1.00 91.50 114 PHE A CA 1
ATOM 883 C C . PHE A 1 114 ? -1.897 -12.527 15.321 1.00 91.50 114 PHE A C 1
ATOM 885 O O . PHE A 1 114 ? -2.126 -12.520 14.118 1.00 91.50 114 PHE A O 1
ATOM 892 N N . ASN A 1 115 ? -1.710 -11.398 16.008 1.00 93.06 115 ASN A N 1
ATOM 893 C CA . ASN A 1 115 ? -1.738 -10.095 15.353 1.00 93.06 115 ASN A CA 1
ATOM 894 C C . ASN A 1 115 ? -0.598 -9.927 14.340 1.00 93.06 115 ASN A C 1
ATOM 896 O O . ASN A 1 115 ? -0.796 -9.313 13.294 1.00 93.06 115 ASN A O 1
ATOM 900 N N . GLN A 1 116 ? 0.590 -10.454 14.641 1.00 94.31 116 GLN A N 1
ATOM 901 C CA . GLN A 1 116 ? 1.721 -10.426 13.724 1.00 94.31 116 GLN A CA 1
ATOM 902 C C . GLN A 1 116 ? 1.477 -11.324 12.506 1.00 94.31 116 GLN A C 1
ATOM 904 O O . GLN A 1 116 ? 1.693 -10.865 11.387 1.00 94.31 116 GLN A O 1
ATOM 909 N N . ASP A 1 117 ? 0.991 -12.553 12.704 1.00 93.50 117 ASP A N 1
ATOM 910 C CA . ASP A 1 117 ? 0.638 -13.467 11.609 1.00 93.50 117 ASP A CA 1
ATOM 911 C C . ASP A 1 117 ? -0.433 -12.863 10.693 1.00 93.50 117 ASP A C 1
ATOM 913 O O . ASP A 1 117 ? -0.237 -12.774 9.479 1.00 93.50 117 ASP A O 1
ATOM 917 N N . ALA A 1 118 ? -1.515 -12.343 11.280 1.00 92.62 118 ALA A N 1
ATOM 918 C CA . ALA A 1 118 ? -2.593 -11.700 10.540 1.00 92.62 118 ALA A CA 1
ATOM 919 C C . ALA A 1 118 ? -2.079 -10.521 9.700 1.00 92.62 118 ALA A C 1
ATOM 921 O O . ALA A 1 118 ? -2.434 -10.385 8.532 1.00 92.62 118 ALA A O 1
ATOM 922 N N . LEU A 1 119 ? -1.193 -9.693 10.261 1.00 94.44 119 LEU A N 1
ATOM 923 C CA . LEU A 1 119 ? -0.619 -8.546 9.560 1.00 94.44 119 LEU A CA 1
ATOM 924 C C . LEU A 1 119 ? 0.302 -8.982 8.410 1.00 94.44 119 LEU A C 1
ATOM 926 O O . LEU A 1 119 ? 0.229 -8.420 7.318 1.00 94.44 119 LEU A O 1
ATOM 930 N N . ILE A 1 120 ? 1.134 -10.006 8.622 1.00 94.50 120 ILE A N 1
ATOM 931 C CA . ILE A 1 120 ? 2.005 -10.564 7.578 1.00 94.50 120 ILE A CA 1
ATOM 932 C C . ILE A 1 120 ? 1.161 -11.144 6.439 1.00 94.50 120 ILE A C 1
ATOM 934 O O . ILE A 1 120 ? 1.390 -10.813 5.274 1.00 94.50 120 ILE A O 1
ATOM 938 N N . ARG A 1 121 ? 0.159 -11.965 6.761 1.00 93.75 121 ARG A N 1
ATOM 939 C CA . ARG A 1 121 ? -0.729 -12.578 5.765 1.00 93.75 121 ARG A CA 1
ATOM 940 C C . ARG A 1 121 ? -1.558 -11.532 5.031 1.00 93.75 121 ARG A C 1
ATOM 942 O O . ARG A 1 121 ? -1.621 -11.588 3.809 1.00 93.75 121 ARG A O 1
ATOM 949 N N . GLY A 1 122 ? -2.099 -10.541 5.737 1.00 92.06 122 GLY A N 1
ATOM 950 C CA . GLY A 1 122 ? -2.852 -9.442 5.133 1.00 92.06 122 GLY A CA 1
ATOM 951 C C . GLY A 1 122 ? -2.032 -8.653 4.110 1.00 92.06 122 GLY A C 1
ATOM 952 O O . GLY A 1 122 ? -2.515 -8.375 3.015 1.00 92.06 122 GLY A O 1
ATOM 953 N N . VAL A 1 123 ? -0.763 -8.359 4.413 1.00 92.69 123 VAL A N 1
ATOM 954 C CA . VAL A 1 123 ? 0.111 -7.595 3.507 1.00 92.69 123 VAL A CA 1
ATOM 955 C C . VAL A 1 123 ? 0.658 -8.438 2.350 1.00 92.69 123 VAL A C 1
ATOM 957 O O . VAL A 1 123 ? 0.754 -7.930 1.232 1.00 92.69 123 VAL A O 1
ATOM 960 N N . ILE A 1 124 ? 1.045 -9.696 2.599 1.00 92.38 124 ILE A N 1
ATOM 961 C CA . ILE A 1 124 ? 1.695 -10.556 1.593 1.00 92.38 124 ILE A CA 1
ATOM 962 C C . ILE A 1 124 ? 0.673 -11.275 0.707 1.00 92.38 124 ILE A C 1
ATOM 964 O O . ILE A 1 124 ? 0.844 -11.318 -0.509 1.00 92.38 124 ILE A O 1
ATOM 968 N N . LEU A 1 125 ? -0.360 -11.865 1.311 1.00 90.56 125 LEU A N 1
ATOM 969 C CA . LEU A 1 125 ? -1.358 -12.695 0.626 1.00 90.56 125 LEU A CA 1
ATOM 970 C C . LEU A 1 125 ? -2.634 -11.917 0.279 1.00 90.56 125 LEU A C 1
ATOM 972 O O . LEU A 1 125 ? -3.408 -12.367 -0.562 1.00 90.56 125 LEU A O 1
ATOM 976 N N . GLY A 1 126 ? -2.842 -10.761 0.914 1.00 89.44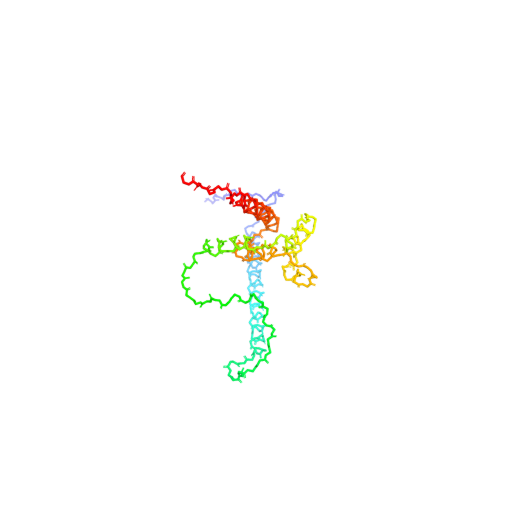 126 GLY A N 1
ATOM 977 C CA . GLY A 1 126 ? -4.054 -9.958 0.806 1.00 89.44 126 GLY A CA 1
ATOM 978 C C . GLY A 1 126 ? -4.955 -10.095 2.036 1.00 89.44 126 GLY A C 1
ATOM 979 O O . GLY A 1 126 ? -5.086 -11.159 2.643 1.00 89.44 126 GLY A O 1
ATOM 980 N N . TRP A 1 127 ? -5.606 -8.994 2.412 1.00 90.69 127 TRP A N 1
ATOM 981 C CA . TRP A 1 127 ? -6.456 -8.905 3.607 1.00 90.69 127 TRP A CA 1
ATOM 982 C C . TRP A 1 127 ? -7.738 -9.738 3.531 1.00 90.69 127 TRP A C 1
ATOM 984 O O . TRP A 1 127 ? -8.305 -10.098 4.560 1.00 90.69 127 TRP A O 1
ATOM 994 N N . ASN A 1 128 ? -8.178 -10.090 2.325 1.00 87.69 128 ASN A N 1
ATOM 995 C CA . ASN A 1 128 ? -9.311 -10.979 2.077 1.00 87.69 128 ASN A CA 1
ATOM 996 C C . ASN A 1 128 ? -9.098 -12.388 2.656 1.00 87.69 128 ASN A C 1
ATOM 998 O O . ASN A 1 128 ? -10.064 -13.036 3.042 1.00 87.69 128 ASN A O 1
ATOM 1002 N N . VAL A 1 129 ? -7.847 -12.842 2.797 1.00 87.44 129 VAL A N 1
ATOM 1003 C CA . VAL A 1 129 ? -7.533 -14.160 3.377 1.00 87.44 129 VAL A CA 1
ATOM 1004 C C . VAL A 1 129 ? -7.974 -14.266 4.845 1.00 87.44 129 VAL A C 1
ATOM 1006 O O . VAL A 1 129 ? -8.304 -15.355 5.306 1.00 87.44 129 VAL A O 1
ATOM 1009 N N . LEU A 1 130 ? -8.035 -13.145 5.570 1.00 84.62 130 LEU A N 1
ATOM 1010 C CA . LEU A 1 130 ? -8.430 -13.111 6.983 1.00 84.62 130 LEU A CA 1
ATOM 1011 C C . LEU A 1 130 ? -9.953 -13.159 7.193 1.00 84.62 130 LEU A C 1
ATOM 1013 O O . LEU A 1 130 ? -10.409 -13.357 8.316 1.00 84.62 130 LEU A O 1
ATOM 1017 N N . GLN A 1 131 ? -10.754 -12.975 6.137 1.00 75.75 131 GLN A N 1
ATOM 1018 C CA . GLN A 1 131 ? -12.221 -12.978 6.233 1.00 75.75 131 GLN A CA 1
ATOM 1019 C C . GLN A 1 131 ? -12.805 -14.382 6.434 1.00 75.75 131 GLN A C 1
ATOM 1021 O O . GLN A 1 131 ? -13.945 -14.517 6.863 1.00 75.75 131 GLN A O 1
ATOM 1026 N N . HIS A 1 132 ? -12.028 -15.425 6.136 1.00 70.50 132 HIS A N 1
ATOM 1027 C CA . HIS A 1 132 ? -12.457 -16.820 6.243 1.00 70.50 132 HIS A CA 1
ATOM 1028 C C . HIS A 1 132 ? -12.131 -17.463 7.598 1.00 70.50 132 HIS A C 1
ATOM 1030 O O . HIS A 1 132 ? -12.332 -18.663 7.773 1.00 70.50 132 HIS A O 1
ATOM 1036 N N . GLU A 1 133 ? -11.611 -16.694 8.555 1.00 73.69 133 GLU A N 1
ATOM 1037 C CA . GLU A 1 133 ? -11.253 -17.212 9.873 1.00 73.69 133 GLU A CA 1
ATOM 1038 C C . GLU A 1 133 ? -12.419 -17.134 10.860 1.00 73.69 133 GLU A C 1
ATOM 1040 O O . GLU A 1 133 ? -13.214 -16.199 10.838 1.00 73.69 133 GLU A O 1
ATOM 1045 N N . TYR A 1 134 ? -12.482 -18.100 11.783 1.00 76.19 134 TYR A N 1
ATOM 1046 C CA . TYR A 1 134 ? -13.494 -18.171 12.848 1.00 76.19 134 TYR A CA 1
ATOM 1047 C C . TYR A 1 134 ? -13.542 -16.929 13.747 1.00 76.19 134 TYR A C 1
ATOM 1049 O O . TYR A 1 134 ? -14.537 -16.689 14.428 1.00 76.19 134 TYR A O 1
ATOM 1057 N N . PHE A 1 135 ? -12.461 -16.152 13.774 1.00 81.94 135 PHE A N 1
ATOM 1058 C CA . PHE A 1 135 ? -12.368 -14.915 14.522 1.00 81.94 135 PHE A CA 1
ATOM 1059 C C . PHE A 1 135 ? -11.613 -13.872 13.701 1.00 81.94 135 PHE A C 1
ATOM 1061 O O . PHE A 1 135 ? -10.478 -14.101 13.289 1.00 81.94 135 PHE A O 1
ATOM 1068 N N . THR A 1 136 ? -12.215 -12.698 13.527 1.00 83.94 136 THR A N 1
ATOM 1069 C CA . THR A 1 136 ? -11.582 -11.564 12.849 1.00 83.94 136 THR A CA 1
ATOM 1070 C C . THR A 1 136 ? -11.531 -10.379 13.803 1.00 83.94 136 THR A C 1
ATOM 1072 O O . THR A 1 136 ? -12.563 -9.866 14.239 1.00 83.94 136 THR A O 1
ATOM 1075 N N . CYS A 1 137 ? -10.324 -9.925 14.142 1.00 89.31 137 CYS A N 1
ATOM 1076 C CA . CYS A 1 137 ? -10.163 -8.748 14.988 1.00 89.31 137 CYS A CA 1
ATOM 1077 C C . CYS A 1 137 ? -10.609 -7.485 14.219 1.00 89.31 137 CYS A C 1
ATOM 1079 O O . CYS A 1 137 ? -10.081 -7.234 13.133 1.00 89.31 137 CYS A O 1
ATOM 1081 N N . PRO A 1 138 ? -11.480 -6.621 14.778 1.00 89.81 138 PRO A N 1
ATOM 1082 C CA . PRO A 1 138 ? -11.921 -5.385 14.121 1.00 89.81 138 PRO A CA 1
ATOM 1083 C C . PRO A 1 138 ? -10.775 -4.429 13.766 1.00 89.81 138 PRO A C 1
ATOM 1085 O O . PRO A 1 138 ? -10.855 -3.678 12.795 1.00 89.81 138 PRO A O 1
ATOM 1088 N N . ILE A 1 139 ? -9.672 -4.482 14.522 1.00 91.12 139 ILE A N 1
ATOM 1089 C CA . ILE A 1 139 ? -8.469 -3.694 14.231 1.00 91.12 139 ILE A CA 1
ATOM 1090 C C . ILE A 1 139 ? -7.857 -4.106 12.886 1.00 91.12 139 ILE A C 1
ATOM 1092 O O . ILE A 1 139 ? -7.353 -3.248 12.168 1.00 91.12 139 ILE A O 1
ATOM 1096 N N . TRP A 1 140 ? -7.931 -5.380 12.493 1.00 92.81 140 TRP A N 1
ATOM 1097 C CA . TRP A 1 140 ? -7.415 -5.822 11.193 1.00 92.81 140 TRP A CA 1
ATOM 1098 C C . TRP A 1 140 ? -8.211 -5.215 10.035 1.00 92.81 140 TRP A C 1
ATOM 1100 O O . TRP A 1 140 ? -7.620 -4.841 9.027 1.00 92.81 140 TRP A O 1
ATOM 1110 N N . SER A 1 141 ? -9.520 -5.005 10.205 1.00 90.31 141 SER A N 1
ATOM 1111 C CA . SER A 1 141 ? -10.350 -4.293 9.223 1.00 90.31 141 SER A CA 1
ATOM 1112 C C . SER A 1 141 ? -9.931 -2.830 9.068 1.00 90.31 141 SER A C 1
ATOM 1114 O O . SER A 1 141 ? -9.926 -2.296 7.960 1.00 90.31 141 SER A O 1
ATOM 1116 N N . ILE A 1 142 ? -9.531 -2.181 10.165 1.00 91.12 142 ILE A N 1
ATOM 1117 C CA . ILE A 1 142 ? -8.987 -0.818 10.127 1.00 91.12 142 ILE A CA 1
ATOM 1118 C C . ILE A 1 142 ? -7.645 -0.790 9.402 1.00 91.12 142 ILE A C 1
ATOM 1120 O O . ILE A 1 142 ? -7.444 0.044 8.522 1.00 91.12 142 ILE A O 1
ATOM 1124 N N . LEU A 1 143 ? -6.744 -1.719 9.728 1.00 92.88 143 LEU A N 1
ATOM 1125 C CA . LEU A 1 143 ? -5.446 -1.822 9.063 1.00 92.88 143 LEU A CA 1
ATOM 1126 C C . LEU A 1 143 ? -5.596 -2.080 7.563 1.00 92.88 143 LEU A C 1
ATOM 1128 O O . LEU A 1 143 ? -4.899 -1.445 6.780 1.00 92.88 143 LEU A O 1
ATOM 1132 N N . HIS A 1 144 ? -6.542 -2.931 7.162 1.00 92.19 144 HIS A N 1
ATOM 1133 C CA . HIS A 1 144 ? -6.871 -3.157 5.759 1.00 92.19 144 HIS A CA 1
ATOM 1134 C C . HIS A 1 144 ? -7.302 -1.861 5.057 1.00 92.19 144 HIS A C 1
ATOM 1136 O O . HIS A 1 144 ? -6.777 -1.544 3.991 1.00 92.19 144 HIS A O 1
ATOM 1142 N N . ARG A 1 145 ? -8.207 -1.073 5.657 1.00 89.38 145 ARG A N 1
ATOM 1143 C CA . ARG A 1 145 ? -8.646 0.209 5.071 1.00 89.38 145 ARG A CA 1
ATOM 1144 C C . ARG A 1 145 ? -7.487 1.200 4.950 1.00 89.38 145 ARG A C 1
ATOM 1146 O O . ARG A 1 145 ? -7.344 1.842 3.916 1.00 89.38 145 ARG A O 1
ATOM 1153 N N . ILE A 1 146 ? -6.642 1.298 5.974 1.00 89.94 146 ILE A N 1
ATOM 1154 C CA . ILE A 1 146 ? -5.459 2.171 5.962 1.00 89.94 146 ILE A CA 1
ATOM 1155 C C . ILE A 1 146 ? -4.470 1.738 4.874 1.00 89.94 146 ILE A C 1
ATOM 1157 O O . ILE A 1 146 ? -3.957 2.577 4.136 1.00 89.94 146 ILE A O 1
ATOM 1161 N N . ASP A 1 147 ? -4.219 0.437 4.749 1.00 91.62 147 ASP A N 1
ATOM 1162 C CA . ASP A 1 147 ? -3.317 -0.118 3.743 1.00 91.62 147 ASP A CA 1
ATOM 1163 C C . ASP A 1 147 ? -3.831 0.136 2.316 1.00 91.62 147 ASP A C 1
ATOM 1165 O O . ASP A 1 147 ? -3.070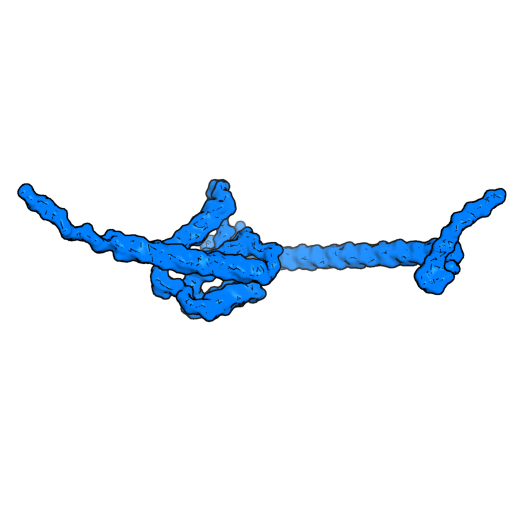 0.570 1.449 1.00 91.62 147 ASP A O 1
ATOM 1169 N N . ALA A 1 148 ? -5.137 -0.034 2.091 1.00 87.75 148 ALA A N 1
ATOM 1170 C CA . ALA A 1 148 ? -5.778 0.253 0.811 1.00 87.75 148 ALA A CA 1
ATOM 1171 C C . ALA A 1 148 ? -5.718 1.746 0.435 1.00 87.75 148 ALA A C 1
ATOM 1173 O O . ALA A 1 148 ? -5.509 2.072 -0.732 1.00 87.75 148 ALA A O 1
ATOM 1174 N N . LEU A 1 149 ? -5.874 2.647 1.412 1.00 83.31 149 LEU A N 1
ATOM 1175 C CA . LEU A 1 149 ? -5.899 4.095 1.176 1.00 83.31 149 LEU A CA 1
ATOM 1176 C C . LEU A 1 149 ? -4.506 4.713 1.009 1.00 83.31 149 LEU A C 1
ATOM 1178 O O . LEU A 1 149 ? -4.327 5.596 0.175 1.00 83.31 149 LEU A O 1
ATOM 1182 N N . LEU A 1 150 ? -3.526 4.289 1.810 1.00 80.38 150 LEU A N 1
ATOM 1183 C CA . LEU A 1 150 ? -2.229 4.972 1.902 1.00 80.38 150 LEU A CA 1
ATOM 1184 C C . LEU A 1 150 ? -1.074 4.190 1.277 1.00 80.38 150 LEU A C 1
ATOM 1186 O O . LEU A 1 150 ? -0.072 4.781 0.879 1.00 80.38 150 LEU A O 1
ATOM 1190 N N . MET A 1 151 ? -1.178 2.863 1.211 1.00 78.69 151 MET A N 1
ATOM 1191 C CA . MET A 1 151 ? 0.009 2.010 1.150 1.00 78.69 151 MET A CA 1
ATOM 1192 C C . MET A 1 151 ? 0.090 1.128 -0.098 1.00 78.69 151 MET A C 1
ATOM 1194 O O . MET A 1 151 ? 1.102 0.450 -0.290 1.00 78.69 151 MET A O 1
ATOM 1198 N N . ALA A 1 152 ? -0.902 1.193 -0.990 1.00 69.94 152 ALA A N 1
ATOM 1199 C CA . ALA A 1 152 ? -1.008 0.360 -2.192 1.00 69.94 152 ALA A CA 1
ATOM 1200 C C . ALA A 1 152 ? 0.226 0.404 -3.124 1.00 69.94 152 ALA A C 1
ATOM 1202 O O . ALA A 1 152 ? 0.501 -0.568 -3.822 1.00 69.94 152 ALA A O 1
ATOM 1203 N N . GLY A 1 153 ? 0.996 1.500 -3.118 1.00 76.81 153 GLY A N 1
ATOM 1204 C CA . GLY A 1 153 ? 2.211 1.668 -3.932 1.00 76.81 153 GLY A CA 1
ATOM 1205 C C . GLY A 1 153 ? 3.542 1.483 -3.190 1.00 76.81 153 GLY A C 1
ATOM 1206 O O . GLY A 1 153 ? 4.596 1.742 -3.767 1.00 76.81 153 GLY A O 1
ATOM 1207 N N . THR A 1 154 ? 3.527 1.094 -1.913 1.00 87.81 154 THR A N 1
ATOM 1208 C CA . THR A 1 154 ? 4.734 1.065 -1.065 1.00 87.81 154 THR A CA 1
ATOM 1209 C C . THR A 1 154 ? 5.359 -0.331 -0.960 1.00 87.81 154 THR A C 1
ATOM 1211 O O . THR A 1 154 ? 4.691 -1.354 -1.117 1.00 87.81 154 THR A O 1
ATOM 1214 N N . ALA A 1 155 ? 6.670 -0.393 -0.697 1.00 91.31 155 ALA A N 1
ATOM 1215 C CA . ALA A 1 155 ? 7.386 -1.660 -0.546 1.00 91.31 155 ALA A CA 1
ATOM 1216 C C . ALA A 1 155 ? 6.867 -2.467 0.659 1.00 91.31 155 ALA A C 1
ATOM 1218 O O . ALA A 1 155 ? 6.562 -1.905 1.710 1.00 91.31 155 ALA A O 1
ATOM 1219 N N . VAL A 1 156 ? 6.841 -3.799 0.532 1.00 91.50 156 VAL A N 1
ATOM 1220 C CA . VAL A 1 156 ? 6.279 -4.723 1.540 1.00 91.50 156 VAL A CA 1
ATOM 1221 C C . VAL A 1 156 ? 6.862 -4.496 2.939 1.00 91.50 156 VAL A C 1
ATOM 1223 O O . VAL A 1 156 ? 6.112 -4.404 3.905 1.00 91.50 156 VAL A O 1
ATOM 1226 N N . ALA A 1 157 ? 8.183 -4.340 3.064 1.00 91.38 157 ALA A N 1
ATOM 1227 C CA . ALA A 1 157 ? 8.826 -4.109 4.360 1.00 91.38 157 ALA A CA 1
ATOM 1228 C C . ALA A 1 157 ? 8.362 -2.799 5.025 1.00 91.38 157 ALA A C 1
ATOM 1230 O O . ALA A 1 157 ? 8.079 -2.772 6.222 1.00 91.38 157 ALA A O 1
ATOM 1231 N N . THR A 1 158 ? 8.226 -1.725 4.242 1.00 92.12 158 THR A N 1
ATOM 1232 C CA . THR A 1 158 ? 7.730 -0.424 4.710 1.00 92.12 158 THR A CA 1
ATOM 1233 C C . THR A 1 158 ? 6.269 -0.514 5.147 1.00 92.12 158 THR A C 1
ATOM 1235 O O . THR A 1 158 ? 5.917 0.012 6.202 1.00 92.12 158 THR A O 1
ATOM 1238 N N . ARG A 1 159 ? 5.437 -1.243 4.389 1.00 92.94 159 ARG A N 1
ATOM 1239 C CA . ARG A 1 159 ? 4.035 -1.527 4.739 1.00 92.94 159 ARG A CA 1
ATOM 1240 C C . ARG A 1 159 ? 3.927 -2.235 6.074 1.00 92.94 159 ARG A C 1
ATOM 1242 O O . ARG A 1 159 ? 3.233 -1.747 6.959 1.00 92.94 159 ARG A O 1
ATOM 1249 N N . LEU A 1 160 ? 4.660 -3.335 6.236 1.00 94.25 160 LEU A N 1
ATOM 1250 C CA . LEU A 1 160 ? 4.677 -4.115 7.472 1.00 94.25 160 LEU A CA 1
ATOM 1251 C C . LEU A 1 160 ? 5.093 -3.257 8.671 1.00 94.25 160 LEU A C 1
ATOM 1253 O O . LEU A 1 160 ? 4.410 -3.275 9.692 1.00 94.25 160 LEU A O 1
ATOM 1257 N N . ALA A 1 161 ? 6.171 -2.479 8.546 1.00 94.50 161 ALA A N 1
ATOM 1258 C CA . ALA A 1 161 ? 6.663 -1.632 9.630 1.00 94.50 161 ALA A CA 1
ATOM 1259 C C . ALA A 1 161 ? 5.642 -0.557 10.039 1.00 94.50 161 ALA A C 1
ATOM 1261 O O . ALA A 1 161 ? 5.356 -0.391 11.226 1.00 94.50 161 ALA A O 1
ATOM 1262 N N . LEU A 1 162 ? 5.054 0.142 9.064 1.00 94.31 162 LEU A N 1
ATOM 1263 C CA . LEU A 1 162 ? 4.084 1.205 9.323 1.00 94.31 162 LEU A CA 1
ATOM 1264 C C . LEU A 1 162 ? 2.765 0.659 9.870 1.00 94.31 162 LEU A C 1
ATOM 1266 O O . LEU A 1 162 ? 2.286 1.143 10.893 1.00 94.31 162 LEU A O 1
ATOM 1270 N N . LEU A 1 163 ? 2.211 -0.390 9.261 1.00 94.62 163 LEU A N 1
ATOM 1271 C CA . LEU A 1 163 ? 0.989 -1.031 9.750 1.00 94.62 163 LEU A CA 1
ATOM 1272 C C . LEU A 1 163 ? 1.184 -1.618 11.144 1.00 94.62 163 LEU A C 1
ATOM 1274 O O . LEU A 1 163 ? 0.278 -1.537 11.970 1.00 94.62 163 LEU A O 1
ATOM 1278 N N . ARG A 1 164 ? 2.370 -2.156 11.446 1.00 95.50 164 ARG A N 1
ATOM 1279 C CA . ARG A 1 164 ? 2.707 -2.618 12.793 1.00 95.50 164 ARG A CA 1
ATOM 1280 C C . ARG A 1 164 ? 2.732 -1.462 13.791 1.00 95.50 164 ARG A C 1
ATOM 1282 O O . ARG A 1 164 ? 2.184 -1.607 14.882 1.00 95.50 164 ARG A O 1
ATOM 1289 N N . GLY A 1 165 ? 3.317 -0.323 13.423 1.00 94.44 165 GLY A N 1
ATOM 1290 C CA . GLY A 1 165 ? 3.291 0.890 14.243 1.00 94.44 165 GLY A CA 1
ATOM 1291 C C . GLY A 1 165 ? 1.864 1.374 14.516 1.00 94.44 165 GLY A C 1
ATOM 1292 O O . GLY A 1 165 ? 1.492 1.588 15.669 1.00 94.44 165 GLY A O 1
ATOM 1293 N N . ILE A 1 166 ? 1.036 1.453 13.472 1.00 93.94 166 ILE A N 1
ATOM 1294 C CA . ILE A 1 166 ? -0.374 1.851 13.575 1.00 93.94 166 ILE A CA 1
ATOM 1295 C C . ILE A 1 166 ? -1.153 0.860 14.445 1.00 93.94 166 ILE A C 1
ATOM 1297 O O . ILE A 1 166 ? -1.872 1.273 15.347 1.00 93.94 166 ILE A O 1
ATOM 1301 N N . HIS A 1 167 ? -0.966 -0.445 14.254 1.00 94.81 167 HIS A N 1
ATOM 1302 C CA . HIS A 1 167 ? -1.596 -1.480 15.073 1.00 94.81 167 HIS A CA 1
ATOM 1303 C C . HIS A 1 167 ? -1.311 -1.294 16.573 1.00 94.81 167 HIS A C 1
ATOM 1305 O O . HIS A 1 167 ? -2.229 -1.331 17.395 1.00 94.81 167 HIS A O 1
ATOM 1311 N N . LEU A 1 168 ? -0.047 -1.051 16.937 1.00 93.25 168 LEU A N 1
ATOM 1312 C CA . LEU A 1 168 ? 0.348 -0.804 18.327 1.00 93.25 168 LEU A CA 1
ATOM 1313 C C . LEU A 1 168 ? -0.253 0.496 18.874 1.00 93.25 168 LEU A C 1
ATOM 1315 O O . LEU A 1 168 ? -0.689 0.531 20.029 1.00 93.25 168 LEU A O 1
ATOM 1319 N N . LEU A 1 169 ? -0.321 1.540 18.046 1.00 92.44 169 LEU A N 1
ATOM 1320 C CA . LEU A 1 169 ? -0.967 2.801 18.397 1.00 92.44 169 LEU A CA 1
ATOM 1321 C C . LEU A 1 169 ? -2.461 2.596 18.676 1.00 92.44 169 LEU A C 1
ATOM 1323 O O . LEU A 1 169 ? -2.943 3.047 19.711 1.00 92.44 169 LEU A O 1
ATOM 1327 N N . LEU A 1 170 ? -3.170 1.842 17.835 1.00 91.25 170 LEU A N 1
ATOM 1328 C CA . LEU A 1 170 ? -4.595 1.549 18.015 1.00 91.25 170 LEU A CA 1
ATOM 1329 C C . LEU A 1 170 ? -4.864 0.717 19.276 1.00 91.25 170 LEU A C 1
ATOM 1331 O O . LEU A 1 170 ? -5.770 1.031 20.051 1.00 91.25 170 LEU A O 1
ATOM 1335 N N . LEU A 1 171 ? -4.043 -0.307 19.537 1.00 89.81 171 LEU A N 1
ATOM 1336 C CA . LEU A 1 171 ? -4.135 -1.084 20.776 1.00 89.81 171 LEU A CA 1
ATOM 1337 C C . LEU A 1 171 ? -3.904 -0.213 22.016 1.00 89.81 171 LEU A C 1
ATOM 1339 O O . LEU A 1 171 ? -4.573 -0.397 23.035 1.00 89.81 171 LEU A O 1
ATOM 1343 N N . THR A 1 172 ? -2.971 0.735 21.940 1.00 88.25 172 THR A N 1
ATOM 1344 C CA . THR A 1 172 ? -2.642 1.632 23.053 1.00 88.25 172 THR A CA 1
ATOM 1345 C C . THR A 1 172 ? -3.733 2.676 23.273 1.00 88.25 172 THR A C 1
ATOM 1347 O O . THR A 1 172 ? -4.209 2.813 24.398 1.00 88.25 172 THR A O 1
ATOM 1350 N N . ALA A 1 173 ? -4.194 3.342 22.212 1.00 85.12 173 ALA A N 1
ATOM 1351 C CA . ALA A 1 173 ? -5.279 4.322 22.259 1.00 85.12 173 ALA A CA 1
ATOM 1352 C C . ALA A 1 173 ? -6.542 3.730 22.902 1.00 85.12 173 ALA A C 1
ATOM 1354 O O . ALA A 1 173 ? -7.127 4.316 23.813 1.00 85.12 173 ALA A O 1
ATOM 1355 N N . ARG A 1 174 ? -6.894 2.497 22.525 1.00 84.00 174 ARG A N 1
ATOM 1356 C CA . ARG A 1 174 ? -8.023 1.778 23.118 1.00 84.00 174 ARG A CA 1
ATOM 1357 C C . ARG A 1 174 ? -7.843 1.486 24.608 1.00 84.00 174 ARG A C 1
ATOM 1359 O O . ARG A 1 174 ? -8.784 1.638 25.384 1.00 84.00 174 ARG A O 1
ATOM 1366 N N . ARG A 1 175 ? -6.648 1.046 25.025 1.00 81.69 175 ARG A N 1
ATOM 1367 C CA . ARG A 1 175 ? -6.351 0.786 26.447 1.00 81.69 175 ARG A CA 1
ATOM 1368 C C . ARG A 1 175 ? -6.482 2.057 27.285 1.00 81.69 175 ARG A C 1
ATOM 1370 O O . ARG A 1 175 ? -6.991 1.984 28.401 1.00 81.69 175 ARG A O 1
ATOM 1377 N N . VAL A 1 176 ? -6.037 3.197 26.755 1.00 79.69 176 VAL A N 1
ATOM 1378 C CA . VAL A 1 176 ? -6.156 4.503 27.418 1.00 79.69 176 VAL A CA 1
ATOM 1379 C C . VAL A 1 176 ? -7.623 4.904 27.558 1.00 79.69 176 VAL A C 1
ATOM 1381 O O . VAL A 1 176 ? -8.049 5.234 28.661 1.00 79.69 176 VAL A O 1
ATOM 1384 N N . PHE A 1 177 ? -8.418 4.783 26.491 1.00 74.25 177 PHE A N 1
ATOM 1385 C CA . PHE A 1 177 ? -9.842 5.126 26.523 1.00 74.25 177 PHE A CA 1
ATOM 1386 C C . PHE A 1 177 ? -10.633 4.274 27.528 1.00 74.25 177 PHE A C 1
ATOM 1388 O O . PHE A 1 177 ? -11.395 4.802 28.335 1.00 74.25 177 PHE A O 1
ATOM 1395 N N . HIS A 1 178 ? -10.383 2.961 27.563 1.00 70.25 178 HIS A N 1
ATOM 1396 C CA . HIS A 1 178 ? -11.016 2.067 28.536 1.00 70.25 178 HIS A CA 1
ATOM 1397 C C . HIS A 1 178 ? -10.651 2.420 29.988 1.00 70.25 178 HIS A C 1
ATOM 1399 O O . HIS A 1 178 ? -11.492 2.336 30.879 1.00 70.25 178 HIS A O 1
ATOM 1405 N N . ARG A 1 179 ? -9.396 2.811 30.255 1.00 65.50 179 ARG A N 1
ATOM 1406 C CA . ARG A 1 179 ? -8.979 3.244 31.600 1.00 65.50 179 ARG A CA 1
ATOM 1407 C C . ARG A 1 179 ? -9.601 4.581 32.002 1.00 65.50 179 ARG A C 1
ATOM 1409 O O . ARG A 1 179 ? -9.977 4.718 33.159 1.00 65.50 179 ARG A O 1
ATOM 1416 N N . GLY A 1 180 ? -9.745 5.519 31.064 1.00 61.47 180 GLY A N 1
ATOM 1417 C CA . GLY A 1 180 ? -10.423 6.797 31.304 1.00 61.47 180 GLY A CA 1
ATOM 1418 C C . GLY A 1 180 ? -11.898 6.622 31.676 1.00 61.47 180 GLY A C 1
ATOM 1419 O O . GLY A 1 180 ? -12.373 7.280 32.594 1.00 61.47 180 GLY A O 1
ATOM 1420 N N . PHE A 1 181 ? -12.595 5.674 31.041 1.00 56.75 181 PHE A N 1
ATOM 1421 C CA . PHE A 1 181 ? -13.976 5.328 31.400 1.00 56.75 181 PHE A CA 1
ATOM 1422 C C . PHE A 1 181 ? -14.076 4.626 32.763 1.00 56.75 181 PHE A C 1
ATOM 1424 O O . PHE A 1 181 ? -14.931 4.973 33.570 1.00 56.75 181 PHE A O 1
ATOM 1431 N N . ALA A 1 182 ? -13.168 3.692 33.064 1.00 57.22 182 ALA A N 1
ATOM 1432 C CA . ALA A 1 182 ? -13.176 2.963 34.335 1.00 57.22 182 ALA A CA 1
ATOM 1433 C C . ALA A 1 182 ? -12.862 3.843 35.566 1.00 57.22 182 ALA A C 1
ATOM 1435 O O . ALA A 1 182 ? -13.220 3.478 36.681 1.00 57.22 182 ALA A O 1
ATOM 1436 N N . GLN A 1 183 ? -12.201 4.993 35.388 1.00 51.81 183 GLN A N 1
ATOM 1437 C CA . GLN A 1 183 ? -11.945 5.960 36.466 1.00 51.81 183 GLN A CA 1
ATOM 1438 C C . GLN A 1 183 ? -13.071 6.997 36.644 1.00 51.81 183 GLN A C 1
ATOM 1440 O O . GLN A 1 183 ? -13.076 7.704 37.648 1.00 51.81 183 GLN A O 1
ATOM 1445 N N . GLY A 1 184 ? -14.031 7.081 35.715 1.00 49.25 184 GLY A N 1
ATOM 1446 C CA . GLY A 1 184 ? -15.139 8.045 35.749 1.00 49.25 184 GLY A CA 1
ATOM 1447 C C . GLY A 1 184 ? -16.395 7.598 36.512 1.00 49.25 184 GLY A C 1
ATOM 1448 O O . GLY A 1 184 ? -17.302 8.406 36.677 1.00 49.25 184 GLY A O 1
ATOM 1449 N N . GLU A 1 185 ? -16.469 6.351 36.993 1.00 43.25 185 GLU A N 1
ATOM 1450 C CA . GLU A 1 185 ? -17.673 5.786 37.643 1.00 43.25 185 GLU A CA 1
ATOM 1451 C C . GLU A 1 185 ? -17.605 5.665 39.180 1.00 43.25 185 GLU A C 1
ATOM 1453 O O . GLU A 1 185 ? -18.494 5.083 39.798 1.00 43.25 185 GLU A O 1
ATOM 1458 N N . LEU A 1 186 ? -16.611 6.258 39.849 1.00 48.41 186 LEU A N 1
ATOM 1459 C CA . LEU A 1 186 ? -16.546 6.273 41.318 1.00 48.41 186 LEU A CA 1
ATOM 1460 C C . LEU A 1 186 ? -16.611 7.698 41.880 1.00 48.41 186 LEU A C 1
ATOM 1462 O O . LEU A 1 186 ? -15.595 8.216 42.327 1.00 48.41 186 LEU A O 1
ATOM 1466 N N . ASN A 1 187 ? -17.805 8.309 41.883 1.00 44.47 187 ASN A N 1
ATOM 1467 C CA . ASN A 1 187 ? -18.352 8.982 43.076 1.00 44.47 187 ASN A CA 1
ATOM 1468 C C . ASN A 1 187 ? -19.819 9.440 42.882 1.00 44.47 187 ASN A C 1
ATOM 1470 O O . ASN A 1 187 ? -20.055 10.539 42.379 1.00 44.47 187 ASN A O 1
ATOM 1474 N N . PRO A 1 188 ? -20.810 8.663 43.354 1.00 46.47 188 PRO A N 1
ATOM 1475 C CA . PRO A 1 188 ? -22.142 9.179 43.626 1.00 46.47 188 PRO A CA 1
ATOM 1476 C C . PRO A 1 188 ? -22.479 9.067 45.121 1.00 46.47 188 PRO A C 1
ATOM 1478 O O . PRO A 1 188 ? -23.494 8.479 45.471 1.00 46.47 188 PRO A O 1
ATOM 1481 N N . GLN A 1 189 ? -21.646 9.587 46.030 1.00 45.97 189 GLN A N 1
ATOM 1482 C CA . GLN A 1 189 ? -22.023 9.724 47.444 1.00 45.97 189 GLN A CA 1
ATOM 1483 C C . GLN A 1 189 ? -21.471 11.015 48.055 1.00 45.97 189 GLN A C 1
ATOM 1485 O O . GLN A 1 189 ? -20.436 11.029 48.711 1.00 45.97 189 GLN A O 1
ATOM 1490 N N . ASN A 1 190 ? -22.211 12.109 47.873 1.00 39.84 190 ASN A N 1
ATOM 1491 C CA . ASN A 1 190 ? -22.369 13.102 48.935 1.00 39.84 190 ASN A CA 1
ATOM 1492 C C . ASN A 1 190 ? -23.649 13.922 48.700 1.00 39.84 190 ASN A C 1
ATOM 1494 O O . ASN A 1 190 ? -23.621 14.903 47.956 1.00 39.84 190 ASN A O 1
ATOM 1498 N N . PRO A 1 191 ? -24.791 13.541 49.299 1.00 45.00 191 PRO A N 1
ATOM 1499 C CA . PRO A 1 191 ? -25.886 14.474 49.476 1.00 45.00 191 PRO A CA 1
ATOM 1500 C C . PRO A 1 191 ? -25.504 15.414 50.624 1.00 45.00 191 PRO A C 1
ATOM 1502 O O . PRO A 1 191 ? -25.379 14.994 51.773 1.00 45.00 191 PRO A O 1
ATOM 1505 N N . ILE A 1 192 ? -25.295 16.689 50.303 1.00 40.25 192 ILE A N 1
ATOM 1506 C CA . ILE A 1 192 ? -25.250 17.753 51.306 1.00 40.25 192 ILE A CA 1
ATOM 1507 C C . ILE A 1 192 ? -26.651 17.811 51.921 1.00 40.25 192 ILE A C 1
ATOM 1509 O O . ILE A 1 192 ? -27.608 18.242 51.277 1.00 40.25 192 ILE A O 1
ATOM 1513 N N . ALA A 1 193 ? -26.775 17.289 53.138 1.00 45.66 193 ALA A N 1
ATOM 1514 C CA . ALA A 1 193 ? -27.902 17.558 54.009 1.00 45.66 193 ALA A CA 1
ATOM 1515 C C . ALA A 1 193 ? -27.755 18.987 54.559 1.00 45.66 193 ALA A C 1
ATOM 1517 O O . ALA A 1 193 ? -26.685 19.317 55.065 1.00 45.66 193 ALA A O 1
ATOM 1518 N N . LEU A 1 194 ? -28.831 19.764 54.368 1.00 43.12 194 LEU A N 1
ATOM 1519 C CA . LEU A 1 194 ? -29.254 21.027 55.002 1.00 43.12 194 LEU A CA 1
ATOM 1520 C C . LEU A 1 194 ? -28.209 21.849 55.773 1.00 43.12 194 LEU A C 1
ATOM 1522 O O . LEU A 1 194 ? -27.780 21.404 56.860 1.00 43.12 194 LEU A O 1
#

pLDDT: mean 77.46, std 19.2, range [32.09, 97.12]